Protein AF-A0A820RI85-F1 (afdb_monomer)

Secondary structure (DSSP, 8-state):
-PPP-------TT-SS---HHHHHHHHHHHHHHTT---------GGGGGGTSTT--EEEEEEEEEPPPGGGTTSPEEEEEEEE-SSS---EEEEEEEEPPPGGGTTS---S-TTHHHHHHHHHHHHHHHHSS--SEEEEEEES--GGGHHHHHHHHHHHHHHHHHHH-TT---EEEEEEEE---S-----TT--SPPPTTEEE--TTTS-SSSEEEEEE-S---SS---PEEEEEEEETT---HHHHHHHHHHHHT--TTSSS--SS-HHHHHHHHHHHHHHHHHHTT---S----S----PPP-------S---------

Solvent-accessible surface area (backbone atoms only — not comparable to full-atom values): 18976 Å² total; per-residue (Å²): 132,90,84,86,84,80,92,76,91,82,62,94,86,54,86,86,62,84,56,63,70,61,50,50,46,49,49,34,47,50,37,33,55,70,74,44,80,81,76,84,82,88,74,54,79,84,44,33,81,72,49,38,86,84,51,42,63,31,46,29,4,33,27,58,45,68,48,55,90,91,41,70,86,49,51,24,22,37,9,37,24,32,35,68,41,51,69,48,66,48,60,48,76,48,64,46,79,43,76,74,54,85,93,34,82,89,54,84,78,77,49,63,85,60,39,26,62,50,47,38,51,51,45,51,52,38,17,71,74,68,77,47,65,54,55,27,38,41,36,36,38,37,67,66,57,84,94,44,44,69,68,32,49,54,55,40,53,50,27,43,51,51,22,36,36,73,75,33,87,83,50,74,53,36,45,29,39,29,40,40,42,80,81,74,89,68,71,68,59,45,91,98,41,95,51,59,51,58,56,69,44,69,51,60,56,61,92,82,33,55,89,84,55,58,35,36,35,35,25,39,28,76,56,87,70,75,79,44,68,44,21,37,37,37,52,80,42,58,68,70,66,67,50,71,69,37,52,53,50,47,48,49,55,34,11,58,38,34,57,61,53,100,55,47,34,60,53,33,28,42,42,55,50,6,50,54,44,21,55,51,46,50,55,60,54,66,68,70,66,78,70,88,73,94,79,92,82,82,90,77,91,79,84,90,81,81,94,72,89,88,71,100,57,79,67,88,68,92,70,58,110

Organism: NCBI:txid392030

pLDDT: mean 83.68, std 20.61, range [26.59, 98.88]

Foldseek 3Di:
DFDDDDDDDDDPPPPDDDDPQVVVLSVLVVCLQVVHAQDDFDADPLQCLQQPPPAQEKEKAWEWAADDPVCLQFFIKIKMWIAQHSLRQWIDIFIATHGDDPVPSPDDDQADPCLLVRLLVRQVVSCVRSVHGGLEYEYEYEDDDPVCCVVRVVVNVVSNVVSQCVVPVPRDHWYWYKYKAQDDDDFDDPVPDPAEDDAQDKDFDVVPDPPPWGKIWGQNFHDPDDTGRTMIMTGPDGSPPRDPCNVSSVFSSQQCSQSSDNTRDRGGNNNVVRVVVSVVSVVVSVVVPPPDDDDDDDDDDDDDDDDDDDDRGPPDDPPTD

Sequence (321 aa):
MIQHTNAVIGTKQNKNRWDYAKLSNILLKINTKLNGINAALKVHDVIERFFSHGHRVMYVGADLSHAPPSARSQPSVVAVVASADDVPSRYFKEVYQQHRPESARNESREYIVDMKAIMKSLIQQYERHRSYPPSAIVIYRDGISESEFDTVFEKELTAIREACVELSPVYRPYLTYIVVNKRHHTRFFPVNSEKNVQAGTVVDSHDITNATTYDFYLNSHHGTLGTSRPTHYHVLYDDNKLRPDEVQMLTYALCYTYARCTRSVSIPAPVKYADLLALRGTYYIGNTDDSDTESIASEPFVPVGEERDINNTITSQRIVL

Structure (mmCIF, N/CA/C/O backbone):
data_AF-A0A820RI85-F1
#
_entry.id   AF-A0A820RI85-F1
#
loop_
_atom_site.group_PDB
_atom_site.id
_atom_site.type_symbol
_atom_site.label_atom_id
_atom_site.label_alt_id
_atom_site.label_comp_id
_atom_site.label_asym_id
_atom_site.label_entity_id
_atom_site.label_seq_id
_atom_site.pdbx_PDB_ins_code
_atom_site.Cartn_x
_atom_site.Cartn_y
_atom_site.Cartn_z
_atom_site.occupancy
_atom_site.B_iso_or_equiv
_atom_site.auth_seq_id
_atom_site.auth_comp_id
_atom_site.auth_asym_id
_atom_site.auth_atom_id
_atom_site.pdbx_PDB_model_num
ATOM 1 N N . MET A 1 1 ? -14.716 27.439 0.150 1.00 37.22 1 MET A N 1
ATOM 2 C CA . MET A 1 1 ? -14.348 27.069 -1.235 1.00 37.22 1 MET A CA 1
ATOM 3 C C . MET A 1 1 ? -12.954 26.455 -1.177 1.00 37.22 1 MET A C 1
ATOM 5 O O . MET A 1 1 ? -12.063 27.118 -0.669 1.00 37.22 1 MET A O 1
ATOM 9 N N . ILE A 1 2 ? -12.765 25.187 -1.563 1.00 47.38 2 ILE A N 1
ATOM 10 C CA . ILE A 1 2 ? -11.428 24.562 -1.559 1.00 47.38 2 ILE A CA 1
ATOM 11 C C . ILE A 1 2 ? -10.678 25.084 -2.788 1.00 47.38 2 ILE A C 1
ATOM 13 O O . ILE A 1 2 ? -11.148 24.904 -3.909 1.00 47.38 2 ILE A O 1
ATOM 17 N N . GLN A 1 3 ? -9.546 25.759 -2.590 1.00 50.84 3 GLN A N 1
ATOM 18 C CA . GLN A 1 3 ? -8.693 26.194 -3.696 1.00 50.84 3 GLN A CA 1
ATOM 19 C C . GLN A 1 3 ? -7.781 25.039 -4.134 1.00 50.84 3 GLN A C 1
ATOM 21 O O . GLN A 1 3 ? -7.034 24.481 -3.331 1.00 50.84 3 GLN A O 1
ATOM 26 N N . HIS A 1 4 ? -7.824 24.684 -5.419 1.00 73.00 4 HIS A N 1
ATOM 27 C CA . HIS A 1 4 ? -6.929 23.689 -6.010 1.00 73.00 4 HIS A CA 1
ATOM 28 C C . HIS A 1 4 ? -5.776 24.389 -6.735 1.00 73.00 4 HIS A C 1
ATOM 30 O O . HIS A 1 4 ? -5.990 25.086 -7.721 1.00 73.00 4 HIS A O 1
ATOM 36 N N . THR A 1 5 ? -4.539 24.172 -6.281 1.00 72.69 5 THR A N 1
ATOM 37 C CA . THR A 1 5 ? -3.335 24.779 -6.874 1.00 72.69 5 THR A CA 1
ATOM 38 C C . THR A 1 5 ? -2.398 23.722 -7.463 1.00 72.69 5 THR A C 1
ATOM 40 O O . THR A 1 5 ? -2.263 22.614 -6.934 1.00 72.69 5 THR A O 1
ATOM 43 N N . ASN A 1 6 ? -1.740 24.037 -8.583 1.00 69.38 6 ASN A N 1
ATOM 44 C CA . ASN A 1 6 ? -0.639 23.261 -9.162 1.00 69.38 6 ASN A CA 1
ATOM 45 C C . ASN A 1 6 ? 0.533 24.206 -9.439 1.00 69.38 6 ASN A C 1
ATOM 47 O O . ASN A 1 6 ? 0.384 25.146 -10.212 1.00 69.38 6 ASN A O 1
ATOM 51 N N . ALA A 1 7 ? 1.693 23.945 -8.836 1.00 76.31 7 ALA A N 1
ATOM 52 C CA . ALA A 1 7 ? 2.906 24.709 -9.105 1.00 76.31 7 ALA A CA 1
ATOM 53 C C . ALA A 1 7 ? 3.621 24.170 -10.356 1.00 76.31 7 ALA A C 1
ATOM 55 O O . ALA A 1 7 ? 3.789 22.955 -10.512 1.00 76.31 7 ALA A O 1
ATOM 56 N N . VAL A 1 8 ? 4.061 25.071 -11.237 1.00 73.94 8 VAL A N 1
ATOM 57 C CA . VAL A 1 8 ? 4.842 24.752 -12.440 1.00 73.94 8 VAL A CA 1
ATOM 58 C C . VAL A 1 8 ? 6.094 25.621 -12.448 1.00 73.94 8 VAL A C 1
ATOM 60 O O . VAL A 1 8 ? 6.000 26.842 -12.477 1.00 73.94 8 VAL A O 1
ATOM 63 N N . ILE A 1 9 ? 7.272 24.994 -12.449 1.00 72.50 9 ILE A N 1
ATOM 64 C CA . ILE A 1 9 ? 8.542 25.723 -12.550 1.00 72.50 9 ILE A CA 1
ATOM 65 C C . ILE A 1 9 ? 8.714 26.216 -13.991 1.00 72.50 9 ILE A C 1
ATOM 67 O O . ILE A 1 9 ? 8.767 25.404 -14.930 1.00 72.50 9 ILE A O 1
ATOM 71 N N . GLY A 1 10 ? 8.802 27.538 -14.148 1.00 61.69 10 GLY A N 1
ATOM 72 C CA . GLY A 1 10 ? 9.180 28.207 -15.390 1.00 61.69 10 GLY A CA 1
ATOM 73 C C . GLY A 1 10 ? 10.699 28.332 -15.503 1.00 61.69 10 GLY A C 1
ATOM 74 O O . GLY A 1 10 ? 11.366 28.713 -14.545 1.00 61.69 10 GLY A O 1
ATOM 75 N N . THR A 1 11 ? 11.263 28.022 -16.669 1.00 59.72 11 THR A N 1
ATOM 76 C CA . THR A 1 11 ? 12.682 28.272 -16.963 1.00 59.72 11 THR A CA 1
ATOM 77 C C . THR A 1 11 ? 12.806 29.433 -17.946 1.00 59.72 11 THR A C 1
ATOM 79 O O . THR A 1 11 ? 12.055 29.519 -18.919 1.00 59.72 11 THR A O 1
ATOM 82 N N . LYS A 1 12 ? 13.780 30.331 -17.724 1.00 56.19 12 LYS A N 1
ATOM 83 C CA . LYS A 1 12 ? 14.017 31.518 -18.576 1.00 56.19 12 LYS A CA 1
ATOM 84 C C . LYS A 1 12 ? 14.297 31.176 -20.055 1.00 56.19 12 LYS A C 1
ATOM 86 O O . LYS A 1 12 ? 14.123 32.041 -20.907 1.00 56.19 12 LYS A O 1
ATOM 91 N N . GLN A 1 13 ? 14.696 29.937 -20.359 1.00 53.72 13 GLN A N 1
ATOM 92 C CA . GLN A 1 13 ? 15.062 29.464 -21.703 1.00 53.72 13 GLN A CA 1
ATOM 93 C C . GLN A 1 13 ? 13.876 29.014 -22.582 1.00 53.72 13 GLN A C 1
ATOM 95 O O . GLN A 1 13 ? 14.046 28.887 -23.789 1.00 53.72 13 GLN A O 1
ATOM 100 N N . ASN A 1 14 ? 12.671 28.819 -22.030 1.00 52.78 14 ASN A N 1
ATOM 101 C CA . ASN A 1 14 ? 11.523 28.250 -22.757 1.00 52.78 14 ASN A CA 1
ATOM 102 C C . ASN A 1 14 ? 10.418 29.275 -23.049 1.00 52.78 14 ASN A C 1
ATOM 104 O O . ASN A 1 14 ? 9.238 29.005 -22.841 1.00 52.78 14 ASN A O 1
ATOM 108 N N . LYS A 1 15 ? 10.772 30.468 -23.539 1.00 55.97 15 LYS A N 1
ATOM 109 C CA . LYS A 1 15 ? 9.763 31.513 -23.789 1.00 55.97 15 LYS A CA 1
ATOM 110 C C . LYS A 1 15 ? 8.742 31.155 -24.885 1.00 55.97 15 LYS A C 1
ATOM 112 O O . LYS A 1 15 ? 7.633 31.660 -24.807 1.00 55.97 15 LYS A O 1
ATOM 117 N N . ASN A 1 16 ? 9.059 30.255 -25.830 1.00 56.25 16 ASN A N 1
ATOM 118 C CA . ASN A 1 16 ? 8.217 30.019 -27.021 1.00 56.25 16 ASN A CA 1
ATOM 119 C C . ASN A 1 16 ? 7.928 28.543 -27.384 1.00 56.25 16 ASN A C 1
ATOM 121 O O . ASN A 1 16 ? 7.374 28.286 -28.451 1.00 56.25 16 ASN A O 1
ATOM 125 N N . ARG A 1 17 ? 8.286 27.552 -26.554 1.00 64.19 17 ARG A N 1
ATOM 126 C CA . ARG A 1 17 ? 7.986 26.134 -26.843 1.00 64.19 17 ARG A CA 1
ATOM 127 C C . ARG A 1 17 ? 7.382 25.445 -25.628 1.00 64.19 17 ARG A C 1
ATOM 129 O O . ARG A 1 17 ? 8.066 25.172 -24.645 1.00 64.19 17 ARG A O 1
ATOM 136 N N . TRP A 1 18 ? 6.087 25.167 -25.715 1.00 70.62 18 TRP A N 1
ATOM 137 C CA . TRP A 1 18 ? 5.392 24.334 -24.747 1.00 70.62 18 TRP A CA 1
ATOM 138 C C . TRP A 1 18 ? 5.790 22.873 -24.957 1.00 70.62 18 TRP A C 1
ATOM 140 O O . TRP A 1 18 ? 5.622 22.325 -26.044 1.00 70.62 18 TRP A O 1
ATOM 150 N N . ASP A 1 19 ? 6.317 22.238 -23.915 1.00 81.62 19 ASP A N 1
ATOM 151 C CA . ASP A 1 19 ? 6.527 20.793 -23.907 1.00 81.62 19 ASP A CA 1
ATOM 152 C C . ASP A 1 19 ? 5.178 20.096 -23.663 1.00 81.62 19 ASP A C 1
ATOM 154 O O . ASP A 1 19 ? 4.655 20.091 -22.543 1.00 81.62 19 ASP A O 1
ATOM 158 N N . TYR A 1 20 ? 4.607 19.518 -24.724 1.00 84.38 20 TYR A N 1
ATOM 159 C CA . TYR A 1 20 ? 3.332 18.802 -24.674 1.00 84.38 20 TYR A CA 1
ATOM 160 C C . TYR A 1 20 ? 3.336 17.638 -23.675 1.00 84.38 20 TYR A C 1
ATOM 162 O O . TYR A 1 20 ? 2.314 17.394 -23.032 1.00 84.38 20 TYR A O 1
ATOM 170 N N . ALA A 1 21 ? 4.466 16.948 -23.484 1.00 83.94 21 ALA A N 1
ATOM 171 C CA . ALA A 1 21 ? 4.557 15.861 -22.511 1.00 83.94 21 ALA A CA 1
ATOM 172 C C . ALA A 1 21 ? 4.474 16.405 -21.077 1.00 83.94 21 ALA A C 1
ATOM 174 O O . ALA A 1 21 ? 3.769 15.848 -20.229 1.00 83.94 21 ALA A O 1
ATOM 175 N N . LYS A 1 22 ? 5.132 17.540 -20.806 1.00 83.44 22 LYS A N 1
ATOM 176 C CA . LYS A 1 22 ? 5.030 18.235 -19.513 1.00 83.44 22 LYS A CA 1
ATOM 177 C C . LYS A 1 22 ? 3.608 18.740 -19.257 1.00 83.44 22 LYS A C 1
ATOM 179 O O . LYS A 1 22 ? 3.099 18.547 -18.154 1.00 83.44 22 LYS A O 1
ATOM 184 N N . LEU A 1 23 ? 2.957 19.338 -20.259 1.00 86.88 23 LEU A N 1
ATOM 185 C CA . LEU A 1 23 ? 1.567 19.798 -20.154 1.00 86.88 23 LEU A CA 1
ATOM 186 C C . LEU A 1 23 ? 0.593 18.643 -19.905 1.00 86.88 23 LEU A C 1
ATOM 188 O O . LEU A 1 23 ? -0.228 18.738 -18.998 1.00 86.88 23 LEU A O 1
ATOM 192 N N . SER A 1 24 ? 0.726 17.534 -20.635 1.00 89.12 24 SER A N 1
ATOM 193 C CA . SER A 1 24 ? -0.100 16.338 -20.435 1.00 89.12 24 SER A CA 1
ATOM 194 C C . SER A 1 24 ? 0.005 15.817 -18.996 1.00 89.12 24 SER A C 1
ATOM 196 O O . SER A 1 24 ? -1.004 15.659 -18.313 1.00 89.12 24 SER A O 1
ATOM 198 N N . ASN A 1 25 ? 1.224 15.698 -18.455 1.00 87.75 25 ASN A N 1
ATOM 199 C CA . ASN A 1 25 ? 1.434 15.290 -17.060 1.00 87.75 25 ASN A CA 1
ATOM 200 C C . ASN A 1 25 ? 0.855 16.278 -16.028 1.00 87.75 25 ASN A C 1
ATOM 202 O O . ASN A 1 25 ? 0.489 15.876 -14.922 1.00 87.75 25 ASN A O 1
ATOM 206 N N . ILE A 1 26 ? 0.791 17.573 -16.351 1.00 89.19 26 ILE A N 1
ATOM 207 C CA . ILE A 1 26 ? 0.128 18.576 -15.506 1.00 89.19 26 ILE A CA 1
ATOM 208 C C . ILE A 1 26 ? -1.391 18.384 -15.559 1.00 89.19 26 ILE A C 1
ATOM 210 O O . ILE A 1 26 ? -2.031 18.377 -14.507 1.00 89.19 26 ILE A O 1
ATOM 214 N N . LEU A 1 27 ? -1.958 18.176 -16.750 1.00 91.38 27 LEU A N 1
ATOM 215 C CA . LEU A 1 27 ? -3.389 17.933 -16.932 1.00 91.38 27 LEU A CA 1
ATOM 216 C C . LEU A 1 27 ? -3.854 16.674 -16.201 1.00 91.38 27 LEU A C 1
ATOM 218 O O . LEU A 1 27 ? -4.904 16.722 -15.570 1.00 91.38 27 LEU A O 1
ATOM 222 N N . LEU A 1 28 ? -3.046 15.607 -16.170 1.00 91.38 28 LEU A N 1
ATOM 223 C CA . LEU A 1 28 ? -3.342 14.417 -15.363 1.00 91.38 28 LEU A CA 1
ATOM 224 C C . LEU A 1 28 ? -3.582 14.776 -13.886 1.00 91.38 28 LEU A C 1
ATOM 226 O O . LEU A 1 28 ? -4.562 14.329 -13.297 1.00 91.38 28 LEU A O 1
ATOM 230 N N . LYS A 1 29 ? -2.729 15.626 -13.295 1.00 89.88 29 LYS A N 1
ATOM 231 C CA . LYS A 1 29 ? -2.859 16.076 -11.893 1.00 89.88 29 LYS A CA 1
ATOM 232 C C . LYS A 1 29 ? -4.022 17.044 -11.681 1.00 89.88 29 LYS A C 1
ATOM 234 O O . LYS A 1 29 ? -4.575 17.112 -10.588 1.00 89.88 29 LYS A O 1
ATOM 239 N N . ILE A 1 30 ? -4.338 17.870 -12.679 1.00 90.31 30 ILE A N 1
ATOM 240 C CA . ILE A 1 30 ? -5.493 18.773 -12.616 1.00 90.31 30 ILE A CA 1
ATOM 241 C C . ILE A 1 30 ? -6.777 17.947 -12.642 1.00 90.31 30 ILE A C 1
ATOM 243 O O . ILE A 1 30 ? -7.634 18.156 -11.791 1.00 90.31 30 ILE A O 1
ATOM 247 N N . ASN A 1 31 ? -6.878 16.983 -13.558 1.00 90.56 31 ASN A N 1
ATOM 248 C CA . ASN A 1 31 ? -8.056 16.138 -13.689 1.00 90.56 31 ASN A CA 1
ATOM 249 C C . ASN A 1 31 ? -8.334 15.373 -12.389 1.00 90.56 31 ASN A C 1
ATOM 251 O O . ASN A 1 31 ? -9.453 15.439 -11.891 1.00 90.56 31 ASN A O 1
ATOM 255 N N . THR A 1 32 ? -7.316 14.762 -11.764 1.00 87.38 32 THR A N 1
ATOM 256 C CA . THR A 1 32 ? -7.503 14.062 -10.477 1.00 87.38 32 THR A CA 1
ATOM 257 C C . THR A 1 32 ? -7.976 15.004 -9.378 1.00 87.38 32 THR A C 1
ATOM 259 O O . THR A 1 32 ? -8.917 14.677 -8.662 1.00 87.38 32 THR A O 1
ATOM 262 N N . LYS A 1 33 ? -7.411 16.216 -9.285 1.00 85.19 33 LYS A N 1
ATOM 263 C CA . LYS A 1 33 ? -7.845 17.238 -8.314 1.00 85.19 33 LYS A CA 1
ATOM 264 C C . LYS A 1 33 ? -9.290 17.687 -8.496 1.00 85.19 33 LYS A C 1
ATOM 266 O O . LYS A 1 33 ? -9.915 18.091 -7.521 1.00 85.19 33 LYS A O 1
ATOM 271 N N . LEU A 1 34 ? -9.802 17.610 -9.721 1.00 87.38 34 LEU A N 1
ATOM 272 C CA . LEU A 1 34 ? -11.190 17.902 -10.073 1.00 87.38 34 LEU A CA 1
ATOM 273 C C . LEU A 1 34 ? -12.085 16.649 -10.031 1.00 87.38 34 LEU A C 1
ATOM 275 O O . LEU A 1 34 ? -13.190 16.672 -10.563 1.00 87.38 34 LEU A O 1
ATOM 279 N N . ASN A 1 35 ? -11.631 15.571 -9.377 1.00 83.38 35 ASN A N 1
ATOM 280 C CA . ASN A 1 35 ? -12.306 14.272 -9.261 1.00 83.38 35 ASN A CA 1
ATOM 281 C C . ASN A 1 35 ? -12.518 13.525 -10.589 1.00 83.38 35 ASN A C 1
ATOM 283 O O . ASN A 1 35 ? -13.358 12.628 -10.657 1.00 83.38 35 ASN A O 1
ATOM 287 N N . GLY A 1 36 ? -11.775 13.879 -11.635 1.00 85.88 36 GLY A N 1
ATOM 288 C CA . GLY A 1 36 ? -11.769 13.160 -12.902 1.00 85.88 36 GLY A CA 1
ATOM 289 C C . GLY A 1 36 ? -10.933 11.880 -12.854 1.00 85.88 36 GLY A C 1
ATOM 290 O O . GLY A 1 36 ? -10.002 11.744 -12.058 1.00 85.88 36 GLY A O 1
ATOM 291 N N . ILE A 1 37 ? -11.258 10.946 -13.748 1.00 87.56 37 ILE A N 1
ATOM 292 C CA . ILE A 1 37 ? -10.583 9.652 -13.903 1.00 87.56 37 ILE A CA 1
ATOM 293 C C . ILE A 1 37 ? -9.724 9.705 -15.171 1.00 87.56 37 ILE A C 1
ATOM 295 O O . ILE A 1 37 ? -10.228 10.021 -16.246 1.00 87.56 37 ILE A O 1
ATOM 299 N N . ASN A 1 38 ? -8.423 9.421 -15.050 1.00 88.62 38 ASN A N 1
ATOM 300 C CA . ASN A 1 38 ? -7.476 9.510 -16.173 1.00 88.62 38 ASN A CA 1
ATOM 301 C C . ASN A 1 38 ? -7.373 8.227 -17.005 1.00 88.62 38 ASN A C 1
ATOM 303 O O . ASN A 1 38 ? -7.061 8.294 -18.191 1.00 88.62 38 ASN A O 1
ATOM 307 N N . ALA A 1 39 ? -7.575 7.065 -16.386 1.00 84.69 39 ALA A N 1
ATOM 308 C CA . ALA A 1 39 ? -7.424 5.772 -17.038 1.00 84.69 39 ALA A CA 1
ATOM 309 C C . ALA A 1 39 ? -8.329 4.729 -16.380 1.00 84.69 39 ALA A C 1
ATOM 311 O O . ALA A 1 39 ? -8.618 4.812 -15.186 1.00 84.69 39 ALA A O 1
ATOM 312 N N . ALA A 1 40 ? -8.738 3.739 -17.170 1.00 82.81 40 ALA A N 1
ATOM 313 C CA . ALA A 1 40 ? -9.393 2.531 -16.693 1.00 82.81 40 ALA A CA 1
ATOM 314 C C . ALA A 1 40 ? -8.396 1.366 -16.707 1.00 82.81 40 ALA A C 1
ATOM 316 O O . ALA A 1 40 ? -7.489 1.323 -17.542 1.00 82.81 40 ALA A O 1
ATOM 317 N N . LEU A 1 41 ? -8.578 0.415 -15.794 1.00 86.56 41 LEU A N 1
ATOM 318 C CA . LEU A 1 41 ? -7.768 -0.792 -15.728 1.00 86.56 41 LEU A CA 1
ATOM 319 C C . LEU A 1 41 ? -8.486 -1.926 -16.462 1.00 86.56 41 LEU A C 1
ATOM 321 O O . LEU A 1 41 ? -9.640 -2.225 -16.162 1.00 86.56 41 LEU A O 1
ATOM 325 N N . LYS A 1 42 ? -7.799 -2.583 -17.400 1.00 86.69 42 LYS A N 1
ATOM 326 C CA . LYS A 1 42 ? -8.253 -3.877 -17.914 1.00 86.69 42 LYS A CA 1
ATOM 327 C C . LYS A 1 42 ? -7.795 -4.952 -16.934 1.00 86.69 42 LYS A C 1
ATOM 329 O O . LYS A 1 42 ? -6.600 -5.210 -16.821 1.00 86.69 42 LYS A O 1
ATOM 334 N N . VAL A 1 43 ? -8.746 -5.524 -16.208 1.00 86.56 43 VAL A N 1
ATOM 335 C CA . VAL A 1 43 ? -8.486 -6.466 -15.117 1.00 86.56 43 VAL A CA 1
ATOM 336 C C . VAL A 1 43 ? -8.294 -7.873 -15.685 1.00 86.56 43 VAL A C 1
ATOM 338 O O . VAL A 1 43 ? -8.958 -8.248 -16.647 1.00 86.56 43 VAL A O 1
ATOM 341 N N . HIS A 1 44 ? -7.356 -8.625 -15.113 1.00 91.75 44 HIS A N 1
ATOM 342 C CA . HIS A 1 44 ? -7.132 -10.034 -15.436 1.00 91.75 44 HIS A CA 1
ATOM 343 C C . HIS A 1 44 ? -8.069 -10.923 -14.607 1.00 91.75 44 HIS A C 1
ATOM 345 O O . HIS A 1 44 ? -8.249 -10.656 -13.420 1.00 91.75 44 HIS A O 1
ATOM 351 N N . ASP A 1 45 ? -8.588 -12.010 -15.179 1.00 92.94 45 ASP A N 1
ATOM 352 C CA . ASP A 1 45 ? -9.607 -12.879 -14.559 1.00 92.94 45 ASP A CA 1
ATOM 353 C C . ASP A 1 45 ? -9.218 -13.365 -13.149 1.00 92.94 45 ASP A C 1
ATOM 355 O O . ASP A 1 45 ? -10.033 -13.377 -12.230 1.00 92.94 45 ASP A O 1
ATOM 359 N N . VAL A 1 46 ? -7.930 -13.669 -12.940 1.00 93.75 46 VAL A N 1
ATOM 360 C CA . VAL A 1 46 ? -7.354 -14.078 -11.637 1.00 93.75 46 VAL A CA 1
ATOM 361 C C . VAL A 1 46 ? -7.683 -13.100 -10.499 1.00 93.75 46 VAL A C 1
ATOM 363 O O . VAL A 1 46 ? -7.821 -13.521 -9.353 1.00 93.75 46 VAL A O 1
ATOM 366 N N . ILE A 1 47 ? -7.818 -11.807 -10.801 1.00 95.31 47 ILE A N 1
ATOM 367 C CA . ILE A 1 47 ? -8.076 -10.742 -9.824 1.00 95.31 47 ILE A CA 1
ATOM 368 C C . ILE A 1 47 ? -9.390 -10.000 -10.086 1.00 95.31 47 ILE A C 1
ATOM 370 O O . ILE A 1 47 ? -9.623 -8.956 -9.484 1.00 95.31 47 ILE A O 1
ATOM 374 N N . GLU A 1 48 ? -10.271 -10.517 -10.944 1.00 93.38 48 GLU A N 1
ATOM 375 C CA . GLU A 1 48 ? -11.515 -9.832 -11.317 1.00 93.38 48 GLU A CA 1
ATOM 376 C C . GLU A 1 48 ? -12.361 -9.458 -10.092 1.00 93.38 48 GLU A C 1
ATOM 378 O O . GLU A 1 48 ? -12.806 -8.317 -9.974 1.00 93.38 48 GLU A O 1
ATOM 383 N N . ARG A 1 49 ? -12.475 -10.363 -9.108 1.00 93.00 49 ARG A N 1
ATOM 384 C CA . ARG A 1 49 ? -13.236 -10.139 -7.860 1.00 93.00 49 ARG A CA 1
ATOM 385 C C . ARG A 1 49 ? -12.779 -8.926 -7.040 1.00 93.00 49 ARG A C 1
ATOM 387 O O . ARG A 1 49 ? -13.502 -8.463 -6.163 1.00 93.00 49 ARG A O 1
ATOM 394 N N . PHE A 1 50 ? -11.560 -8.452 -7.284 1.00 94.44 50 PHE A N 1
ATOM 395 C CA . PHE A 1 50 ? -10.952 -7.326 -6.586 1.00 94.44 50 PHE A CA 1
ATOM 396 C C . PHE A 1 50 ? -11.225 -5.982 -7.261 1.00 94.44 50 PHE A C 1
ATOM 398 O O . PHE A 1 50 ? -10.991 -4.958 -6.643 1.00 94.44 50 PHE A O 1
ATOM 405 N N . PHE A 1 51 ? -11.731 -5.973 -8.493 1.00 93.88 51 PHE A N 1
ATOM 406 C CA . PHE A 1 51 ? -11.990 -4.747 -9.257 1.00 93.88 51 PHE A CA 1
ATOM 407 C C . PHE A 1 51 ? -13.370 -4.750 -9.936 1.00 93.88 51 PHE A C 1
ATOM 409 O O . PHE A 1 51 ? -13.728 -3.795 -10.627 1.00 93.88 51 PHE A O 1
ATOM 416 N N . SER A 1 52 ? -14.149 -5.824 -9.771 1.00 92.06 52 SER A N 1
ATOM 417 C CA . SER A 1 52 ? -15.508 -5.955 -10.292 1.00 92.06 52 SER A CA 1
ATOM 418 C C . SER A 1 52 ? -16.422 -4.903 -9.678 1.00 92.06 52 SER A C 1
ATOM 420 O O . SER A 1 52 ? -16.369 -4.673 -8.471 1.00 92.06 52 SER A O 1
ATOM 422 N N . HIS A 1 53 ? -17.310 -4.316 -10.476 1.00 91.06 53 HIS A N 1
ATOM 423 C CA . HIS A 1 53 ? -18.213 -3.273 -9.999 1.00 91.06 53 HIS A CA 1
ATOM 424 C C . HIS A 1 53 ? -18.974 -3.675 -8.723 1.00 91.06 53 HIS A C 1
ATOM 426 O O . HIS A 1 53 ? -19.547 -4.762 -8.645 1.00 91.06 53 HIS A O 1
ATOM 432 N N . GLY A 1 54 ? -18.986 -2.787 -7.726 1.00 91.00 54 GLY A N 1
ATOM 433 C CA . GLY A 1 54 ? -19.698 -3.008 -6.465 1.00 91.00 54 GLY A CA 1
ATOM 434 C C . GLY A 1 54 ? -18.980 -3.925 -5.470 1.00 91.00 54 GLY A C 1
ATOM 435 O O . GLY A 1 54 ? -19.537 -4.213 -4.407 1.00 91.00 54 GLY A O 1
ATOM 436 N N . HIS A 1 55 ? -17.750 -4.364 -5.761 1.00 94.25 55 HIS A N 1
ATOM 437 C CA . HIS A 1 55 ? -16.938 -5.037 -4.752 1.00 94.25 55 HIS A CA 1
ATOM 438 C C . HIS A 1 55 ? -16.705 -4.117 -3.538 1.00 94.25 55 HIS A C 1
ATOM 440 O O . HIS A 1 55 ? -16.808 -2.888 -3.597 1.00 94.25 55 HIS A O 1
ATOM 446 N N . ARG A 1 56 ? -16.420 -4.736 -2.391 1.00 96.25 56 ARG A N 1
ATOM 447 C CA . ARG A 1 56 ? -16.295 -4.047 -1.098 1.00 96.25 56 ARG A CA 1
ATOM 448 C C . ARG A 1 56 ? -14.883 -4.176 -0.536 1.00 96.25 56 ARG A C 1
ATOM 450 O O . ARG A 1 56 ? -14.708 -4.422 0.654 1.00 96.25 56 ARG A O 1
ATOM 457 N N . VAL A 1 57 ? -13.882 -4.081 -1.409 1.00 97.81 57 VAL A N 1
ATOM 458 C CA . VAL A 1 57 ? -12.468 -4.130 -1.017 1.00 97.81 57 VAL A CA 1
ATOM 459 C C . VAL A 1 57 ? -11.950 -2.703 -0.898 1.00 97.81 57 VAL A C 1
ATOM 461 O O . VAL A 1 57 ? -12.162 -1.888 -1.794 1.00 97.81 57 VAL A O 1
ATOM 464 N N . MET A 1 58 ? -11.277 -2.398 0.207 1.00 98.44 58 MET A N 1
ATOM 465 C CA . MET A 1 58 ? -10.607 -1.120 0.427 1.00 98.44 58 MET A CA 1
ATOM 466 C C . MET A 1 58 ? -9.090 -1.325 0.422 1.00 98.44 58 MET A C 1
ATOM 468 O O . MET A 1 58 ? -8.559 -2.086 1.229 1.00 98.44 58 MET A O 1
ATOM 472 N N . TYR A 1 59 ? -8.389 -0.632 -0.473 1.00 98.69 59 TYR A N 1
ATOM 473 C CA . TYR A 1 59 ? -6.930 -0.644 -0.558 1.00 98.69 59 TYR A CA 1
ATOM 474 C C . TYR A 1 59 ? -6.347 0.497 0.247 1.00 98.69 59 TYR A C 1
ATOM 476 O O . TYR A 1 59 ? -6.646 1.662 -0.022 1.00 98.69 59 TYR A O 1
ATOM 484 N N . VAL A 1 60 ? -5.484 0.163 1.196 1.00 98.88 60 VAL A N 1
ATOM 485 C CA . VAL A 1 60 ? -4.871 1.117 2.110 1.00 98.88 60 VAL A CA 1
ATOM 486 C C . VAL A 1 60 ? -3.375 1.189 1.848 1.00 98.88 60 VAL A C 1
ATOM 488 O O . VAL A 1 60 ? -2.724 0.165 1.672 1.00 98.88 60 VAL A O 1
ATOM 491 N N . GLY A 1 61 ? -2.834 2.401 1.798 1.00 98.69 61 GLY A N 1
ATOM 492 C CA . GLY A 1 61 ? -1.394 2.654 1.786 1.00 98.69 61 GLY A CA 1
ATOM 493 C C . GLY A 1 61 ? -1.012 3.403 3.048 1.00 98.69 61 GLY A C 1
ATOM 494 O O . GLY A 1 61 ? -1.672 4.390 3.363 1.00 98.69 61 GLY A O 1
ATOM 495 N N . ALA A 1 62 ? 0.019 2.951 3.754 1.00 98.38 62 ALA A N 1
ATOM 496 C CA . ALA A 1 62 ? 0.473 3.560 4.999 1.00 98.38 62 ALA A CA 1
ATOM 497 C C . ALA A 1 62 ? 1.994 3.756 4.995 1.00 98.38 62 ALA A C 1
ATOM 499 O O . ALA A 1 62 ? 2.741 2.800 4.781 1.00 98.38 62 ALA A O 1
ATOM 500 N N . ASP A 1 63 ? 2.431 4.982 5.269 1.00 96.00 63 ASP A N 1
ATOM 501 C CA . ASP A 1 63 ? 3.838 5.370 5.388 1.00 96.00 63 ASP A CA 1
ATOM 502 C C . ASP A 1 63 ? 4.062 6.131 6.702 1.00 96.00 63 ASP A C 1
ATOM 504 O O . ASP A 1 63 ? 3.215 6.920 7.142 1.00 96.00 63 ASP A O 1
ATOM 508 N N . LEU A 1 64 ? 5.218 5.887 7.316 1.00 93.50 64 LEU A N 1
ATOM 509 C CA . LEU A 1 64 ? 5.713 6.609 8.479 1.00 93.50 64 LEU A CA 1
ATOM 510 C C . LEU A 1 64 ? 7.063 7.219 8.109 1.00 93.50 64 LEU A C 1
ATOM 512 O O . LEU A 1 64 ? 8.100 6.561 8.114 1.00 93.50 64 LEU A O 1
ATOM 516 N N . SER A 1 65 ? 7.053 8.510 7.794 1.00 90.25 65 SER A N 1
ATOM 517 C CA . SER A 1 65 ? 8.258 9.221 7.390 1.00 90.25 65 SER A CA 1
ATOM 518 C C . SER A 1 65 ? 8.918 9.877 8.595 1.00 90.25 65 SER A C 1
ATOM 520 O O . SER A 1 65 ? 8.409 10.845 9.166 1.00 90.25 65 SER A O 1
ATOM 522 N N . HIS A 1 66 ? 10.100 9.390 8.949 1.00 87.00 66 HIS A N 1
ATOM 523 C CA . HIS A 1 66 ? 10.945 9.995 9.967 1.00 87.00 66 HIS A CA 1
ATOM 524 C C . HIS A 1 66 ? 11.649 11.259 9.468 1.00 87.00 66 HIS A C 1
ATOM 526 O O . HIS A 1 66 ? 12.107 11.332 8.326 1.00 87.00 66 HIS A O 1
ATOM 532 N N . ALA A 1 67 ? 11.786 12.242 10.361 1.00 80.56 67 ALA A N 1
ATOM 533 C CA . ALA A 1 67 ? 12.639 13.396 10.121 1.00 80.56 67 ALA A CA 1
ATOM 534 C C . ALA A 1 67 ? 14.098 12.955 9.886 1.00 80.56 67 ALA A C 1
ATOM 536 O O . ALA A 1 67 ? 14.546 11.968 10.493 1.00 80.56 67 ALA A O 1
ATOM 537 N N . PRO A 1 68 ? 14.852 13.672 9.032 1.00 76.25 68 PRO A N 1
ATOM 538 C CA . PRO A 1 68 ? 16.234 13.329 8.732 1.00 76.25 68 PRO A CA 1
ATOM 539 C C . PRO A 1 68 ? 17.110 13.364 9.996 1.00 76.25 68 PRO A C 1
ATOM 541 O O . PRO A 1 68 ? 16.783 14.056 10.964 1.00 76.25 68 PRO A O 1
ATOM 544 N N . PRO A 1 69 ? 18.271 12.682 9.996 1.00 71.50 69 PRO A N 1
ATOM 545 C CA . PRO A 1 69 ? 19.170 12.652 11.152 1.00 71.50 69 PRO A CA 1
ATOM 546 C C . PRO A 1 69 ? 19.640 14.031 11.638 1.00 71.50 69 PRO A C 1
ATOM 548 O O . PRO A 1 69 ? 20.035 14.153 12.793 1.00 71.50 69 PRO A O 1
ATOM 551 N N . SER A 1 70 ? 19.601 15.051 10.777 1.00 74.06 70 SER A N 1
ATOM 552 C CA . SER A 1 70 ? 19.927 16.444 11.104 1.00 74.06 70 SER A CA 1
ATOM 553 C C . SER A 1 70 ? 18.818 17.181 11.864 1.00 74.06 70 SER A C 1
ATOM 555 O O . SER A 1 70 ? 19.101 18.185 12.503 1.00 74.06 70 SER A O 1
ATOM 557 N N . ALA A 1 71 ? 17.578 16.688 11.822 1.00 73.50 71 ALA A N 1
ATOM 558 C CA . ALA A 1 71 ? 16.399 17.310 12.425 1.00 73.50 71 ALA A CA 1
ATOM 559 C C . ALA A 1 71 ? 15.694 16.332 13.382 1.00 73.50 71 ALA A C 1
ATOM 561 O O . ALA A 1 71 ? 14.482 16.144 13.335 1.00 73.50 71 ALA A O 1
ATOM 562 N N . ARG A 1 72 ? 16.461 15.653 14.250 1.00 67.06 72 ARG A N 1
ATOM 563 C CA . ARG A 1 72 ? 15.947 14.580 15.129 1.00 67.06 72 ARG A CA 1
ATOM 564 C C . ARG A 1 72 ? 14.839 15.011 16.094 1.00 67.06 72 ARG A C 1
ATOM 566 O O . ARG A 1 72 ? 14.101 14.137 16.550 1.00 67.06 72 ARG A O 1
ATOM 573 N N . SER A 1 73 ? 14.746 16.304 16.402 1.00 73.94 73 SER A N 1
ATOM 574 C CA . SER A 1 73 ? 13.694 16.896 17.233 1.00 73.94 73 SER A CA 1
ATOM 575 C C . SER A 1 73 ? 12.342 16.977 16.527 1.00 73.94 73 SER A C 1
ATOM 577 O O . SER A 1 73 ? 11.321 17.024 17.209 1.00 73.94 73 SER A O 1
ATOM 579 N N . GLN A 1 74 ? 12.317 16.969 15.191 1.00 80.00 74 GLN A N 1
ATOM 580 C CA . GLN A 1 74 ? 11.067 17.044 14.448 1.00 80.00 74 GLN A CA 1
ATOM 581 C C . GLN A 1 74 ? 10.268 15.741 14.589 1.00 80.00 74 GLN A C 1
ATOM 583 O O . GLN A 1 74 ? 10.847 14.642 14.593 1.00 80.00 74 GLN A O 1
ATOM 588 N N . PRO A 1 75 ? 8.932 15.843 14.702 1.00 86.12 75 PRO A N 1
ATOM 589 C CA . PRO A 1 75 ? 8.069 14.677 14.748 1.00 86.12 75 PRO A CA 1
ATOM 590 C C . PRO A 1 75 ? 8.132 13.901 13.431 1.00 86.12 75 PRO A C 1
ATOM 592 O O . PRO A 1 75 ? 8.505 14.411 12.374 1.00 86.12 75 PRO A O 1
ATOM 595 N N . SER A 1 76 ? 7.745 12.634 13.502 1.00 89.44 76 SER A N 1
ATOM 596 C CA . SER A 1 76 ? 7.554 11.813 12.306 1.00 89.44 76 SER A CA 1
ATOM 597 C C . SER A 1 76 ? 6.190 12.116 11.694 1.00 89.44 76 SER A C 1
ATOM 599 O O . SER A 1 76 ? 5.267 12.516 12.405 1.00 89.44 76 SER A O 1
ATOM 601 N N . VAL A 1 77 ? 6.048 11.918 10.388 1.00 92.12 77 VAL A N 1
ATOM 602 C CA . VAL A 1 77 ? 4.778 12.111 9.684 1.00 92.12 77 VAL A CA 1
ATOM 603 C C . VAL A 1 77 ? 4.171 10.764 9.364 1.00 92.12 77 VAL A C 1
ATOM 605 O O . VAL A 1 77 ? 4.760 9.974 8.632 1.00 92.12 77 VAL A O 1
ATOM 608 N N . VAL A 1 78 ? 2.972 10.534 9.883 1.00 94.94 78 VAL A N 1
ATOM 609 C CA . VAL A 1 78 ? 2.126 9.404 9.513 1.00 94.94 78 VAL A CA 1
ATOM 610 C C . VAL A 1 78 ? 1.246 9.841 8.353 1.00 94.94 78 VAL A C 1
ATOM 612 O O . VAL A 1 78 ? 0.557 10.858 8.446 1.00 94.94 78 VAL A O 1
ATOM 615 N N . ALA A 1 79 ? 1.230 9.058 7.282 1.00 96.94 79 ALA A N 1
ATOM 616 C CA . ALA A 1 79 ? 0.334 9.261 6.157 1.00 96.94 79 ALA A CA 1
ATOM 617 C C . ALA A 1 79 ? -0.353 7.949 5.797 1.00 96.94 79 ALA A C 1
ATOM 619 O O . ALA A 1 79 ? 0.302 6.972 5.439 1.00 96.94 79 ALA A O 1
ATOM 620 N N . VAL A 1 80 ? -1.684 7.944 5.852 1.00 98.44 80 VAL A N 1
ATOM 621 C CA . VAL A 1 80 ? -2.487 6.780 5.474 1.00 98.44 80 VAL A CA 1
ATOM 622 C C . VAL A 1 80 ? -3.536 7.200 4.461 1.00 98.44 80 VAL A C 1
ATOM 624 O O . VAL A 1 80 ? -4.221 8.209 4.631 1.00 98.44 80 VAL A O 1
ATOM 627 N N . VAL A 1 81 ? -3.658 6.434 3.386 1.00 98.31 81 VAL A N 1
ATOM 628 C CA . VAL A 1 81 ? -4.639 6.654 2.323 1.00 98.31 81 VAL A CA 1
ATOM 629 C C . VAL A 1 81 ? -5.496 5.416 2.127 1.00 98.31 81 VAL A C 1
ATOM 631 O O . VAL A 1 81 ? -5.004 4.308 2.307 1.00 98.31 81 VAL A O 1
ATOM 634 N N . ALA A 1 82 ? -6.752 5.586 1.719 1.00 98.31 82 ALA A N 1
ATOM 635 C CA . ALA A 1 82 ? -7.666 4.477 1.443 1.00 98.31 82 ALA A CA 1
ATOM 636 C C . ALA A 1 82 ? -8.437 4.701 0.140 1.00 98.31 82 ALA A C 1
ATOM 638 O O . ALA A 1 82 ? -8.947 5.795 -0.088 1.00 98.31 82 ALA A O 1
ATOM 639 N N . SER A 1 83 ? -8.527 3.686 -0.719 1.00 97.06 83 SER A N 1
ATOM 640 C CA . SER A 1 83 ? -9.239 3.777 -1.999 1.00 97.06 83 SER A CA 1
ATOM 641 C C . SER A 1 83 ? -10.727 4.077 -1.807 1.00 97.06 83 SER A C 1
ATOM 643 O O . SER A 1 83 ? -11.371 3.487 -0.943 1.00 97.06 83 SER A O 1
ATOM 645 N N . ALA A 1 84 ? -11.286 4.941 -2.654 1.00 92.94 84 ALA A N 1
ATOM 646 C CA . ALA A 1 84 ? -12.712 5.279 -2.638 1.00 92.94 84 ALA A CA 1
ATOM 647 C C . ALA A 1 84 ? -13.540 4.516 -3.690 1.00 92.94 84 ALA A C 1
ATOM 649 O O . ALA A 1 84 ? -14.748 4.360 -3.525 1.00 92.94 84 ALA A O 1
ATOM 650 N N . ASP A 1 85 ? -12.894 4.050 -4.759 1.00 88.69 85 ASP A N 1
ATOM 651 C CA . ASP A 1 85 ? -13.541 3.547 -5.976 1.00 88.69 85 ASP A CA 1
ATOM 652 C C . ASP A 1 85 ? -13.275 2.058 -6.204 1.00 88.69 85 ASP A C 1
ATOM 654 O O . ASP A 1 85 ? -12.313 1.522 -5.655 1.00 88.69 85 ASP A O 1
ATOM 658 N N . ASP A 1 86 ? -14.075 1.436 -7.082 1.00 89.19 86 ASP A N 1
ATOM 659 C CA . ASP A 1 86 ? -13.892 0.033 -7.484 1.00 89.19 86 ASP A CA 1
ATOM 660 C C . ASP A 1 86 ? -12.527 -0.192 -8.161 1.00 89.19 86 ASP A C 1
ATOM 662 O O . ASP A 1 86 ? -11.722 -1.044 -7.798 1.00 89.19 86 ASP A O 1
ATOM 666 N N . VAL A 1 87 ? -12.235 0.649 -9.154 1.00 88.69 87 VAL A N 1
ATOM 667 C CA . VAL A 1 87 ? -10.896 0.771 -9.727 1.00 88.69 87 VAL A CA 1
ATOM 668 C C . VAL A 1 87 ? -10.258 1.991 -9.070 1.00 88.69 87 VAL A C 1
ATOM 670 O O . VAL A 1 87 ? -10.684 3.109 -9.373 1.00 88.69 87 VAL A O 1
ATOM 673 N N . PRO A 1 88 ? -9.281 1.820 -8.159 1.00 85.06 88 PRO A N 1
ATOM 674 C CA . PRO A 1 88 ? -8.831 2.901 -7.289 1.00 85.06 88 PRO A CA 1
ATOM 675 C C . PRO A 1 88 ? -8.237 4.074 -8.069 1.00 85.06 88 PRO A C 1
ATOM 677 O O . PRO A 1 88 ? -7.086 4.033 -8.493 1.00 85.06 88 PRO A O 1
ATOM 680 N N . SER A 1 89 ? -9.020 5.136 -8.240 1.00 86.06 89 SER A N 1
ATOM 681 C CA . SER A 1 89 ? -8.582 6.380 -8.882 1.00 86.06 89 SER A CA 1
ATOM 682 C C . SER A 1 89 ? -8.537 7.544 -7.893 1.00 86.06 89 SER A C 1
ATOM 684 O O . SER A 1 89 ? -7.708 8.446 -8.018 1.00 86.06 89 SER A O 1
ATOM 686 N N . ARG A 1 90 ? -9.395 7.488 -6.869 1.00 90.75 90 ARG A N 1
ATOM 687 C CA . ARG A 1 90 ? -9.483 8.446 -5.770 1.00 90.75 90 ARG A CA 1
ATOM 688 C C . ARG A 1 90 ? -9.175 7.766 -4.444 1.00 90.75 90 ARG A C 1
ATOM 690 O O . ARG A 1 90 ? -9.487 6.591 -4.239 1.00 90.75 90 ARG A O 1
ATOM 697 N N . TYR A 1 91 ? -8.604 8.547 -3.533 1.00 94.62 91 TYR A N 1
ATOM 698 C CA . TYR A 1 91 ? -8.209 8.092 -2.208 1.00 94.62 91 TYR A CA 1
ATOM 699 C C . TYR A 1 91 ? -8.669 9.078 -1.129 1.00 94.62 91 TYR A C 1
ATOM 701 O O . TYR A 1 91 ? -8.463 10.289 -1.248 1.00 94.62 91 TYR A O 1
ATOM 709 N N . PHE A 1 92 ? -9.265 8.550 -0.062 1.00 95.75 92 PHE A N 1
ATOM 710 C CA . PHE A 1 92 ? -9.336 9.220 1.233 1.00 95.75 92 PHE A CA 1
ATOM 711 C C . PHE A 1 92 ? -7.951 9.256 1.858 1.00 95.75 92 PHE A C 1
ATOM 713 O O . PHE A 1 92 ? -7.069 8.483 1.478 1.00 95.75 92 PHE A O 1
ATOM 720 N N . LYS A 1 93 ? -7.749 10.163 2.807 1.00 94.81 93 LYS A N 1
ATOM 721 C CA . LYS A 1 93 ? -6.437 10.378 3.399 1.00 94.81 93 LYS A CA 1
ATOM 722 C C . LYS A 1 93 ? -6.531 10.886 4.824 1.00 94.81 93 LYS A C 1
ATOM 724 O O . LYS A 1 93 ? -7.431 11.653 5.151 1.00 94.81 93 LYS A O 1
ATOM 729 N N . GLU A 1 94 ? -5.529 10.524 5.598 1.00 95.81 94 GLU A N 1
ATOM 730 C CA . GLU A 1 94 ? -5.331 10.890 6.989 1.00 95.81 94 GLU A CA 1
ATOM 731 C C . GLU A 1 94 ? -3.840 11.189 7.195 1.00 95.81 94 GLU A C 1
ATOM 733 O O . GLU A 1 94 ? -2.984 10.443 6.709 1.00 95.81 94 GLU A O 1
ATOM 738 N N . VAL A 1 95 ? -3.521 12.311 7.851 1.00 93.69 95 VAL A N 1
ATOM 739 C CA . VAL A 1 95 ? -2.136 12.746 8.111 1.00 93.69 95 VAL A CA 1
ATOM 740 C C . VAL A 1 95 ? -2.002 13.193 9.547 1.00 93.69 95 VAL A C 1
ATOM 742 O O . VAL A 1 95 ? -2.744 14.066 9.989 1.00 93.69 95 VAL A O 1
ATOM 745 N N . TYR A 1 96 ? -1.028 12.620 10.242 1.00 91.94 96 TYR A N 1
ATOM 746 C CA . TYR A 1 96 ? -0.811 12.841 11.663 1.00 91.94 96 TYR A CA 1
ATOM 747 C C . TYR A 1 96 ? 0.666 13.103 11.941 1.00 91.94 96 TYR A C 1
ATOM 749 O O . TYR A 1 96 ? 1.552 12.652 11.211 1.00 91.94 96 TYR A O 1
ATOM 757 N N . GLN A 1 97 ? 0.924 13.843 13.014 1.00 91.31 97 GLN A N 1
ATOM 758 C CA . GLN A 1 97 ? 2.258 13.966 13.583 1.00 91.31 97 GLN A CA 1
ATOM 759 C C . GLN A 1 97 ? 2.434 12.889 14.649 1.00 91.31 97 GLN A C 1
ATOM 761 O O . GLN A 1 97 ? 1.569 12.708 15.500 1.00 91.31 97 GLN A O 1
ATOM 766 N N . GLN A 1 98 ? 3.570 12.202 14.625 1.00 89.81 98 GLN A N 1
ATOM 767 C CA . GLN A 1 98 ? 3.947 11.234 15.642 1.00 89.81 98 GLN A CA 1
ATOM 768 C C . GLN A 1 98 ? 5.213 11.713 16.347 1.00 89.81 98 GLN A C 1
ATOM 770 O O . GLN A 1 98 ? 6.319 11.666 15.797 1.00 89.81 98 GLN A O 1
ATOM 775 N N . HIS A 1 99 ? 5.044 12.183 17.582 1.00 83.62 99 HIS A N 1
ATOM 776 C CA . HIS A 1 99 ? 6.158 12.618 18.415 1.00 83.62 99 HIS A CA 1
ATOM 777 C C . HIS A 1 99 ? 6.991 11.427 18.893 1.00 83.62 99 HIS A C 1
ATOM 779 O O . HIS A 1 99 ? 6.476 10.352 19.218 1.00 83.62 99 HIS A O 1
ATOM 785 N N . ARG A 1 100 ? 8.306 11.640 18.954 1.00 72.56 100 ARG A N 1
ATOM 786 C CA . ARG A 1 100 ? 9.246 10.679 19.531 1.00 72.56 100 ARG A CA 1
ATOM 787 C C . ARG A 1 100 ? 9.251 10.822 21.057 1.00 72.56 100 ARG A C 1
ATOM 789 O O . ARG A 1 100 ? 9.254 11.953 21.541 1.00 72.56 100 ARG A O 1
ATOM 796 N N . PRO A 1 101 ? 9.272 9.722 21.827 1.00 65.00 101 PRO A N 1
ATOM 797 C CA . PRO A 1 101 ? 9.389 9.805 23.280 1.00 65.00 101 PRO A CA 1
ATOM 798 C C . PRO A 1 101 ? 10.727 10.428 23.686 1.00 65.00 101 PRO A C 1
ATOM 800 O O . PRO A 1 101 ? 11.766 10.080 23.125 1.00 65.00 101 PRO A O 1
ATOM 803 N N . GLU A 1 102 ? 10.730 11.291 24.703 1.00 60.41 102 GLU A N 1
ATOM 804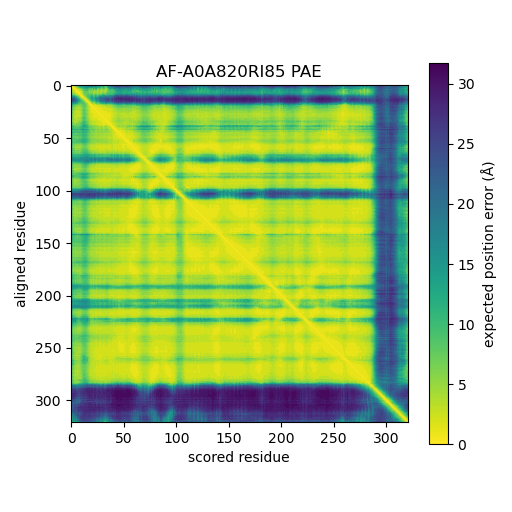 C CA . GLU A 1 102 ? 11.964 11.917 25.203 1.00 60.41 102 GLU A CA 1
ATOM 805 C C . GLU A 1 102 ? 12.988 10.900 25.723 1.00 60.41 102 GLU A C 1
ATOM 807 O O . GLU A 1 102 ? 14.190 11.093 25.543 1.00 60.41 102 GLU A O 1
ATOM 812 N N . SER A 1 103 ? 12.520 9.792 26.302 1.00 57.38 103 SER A N 1
ATOM 813 C CA . SER A 1 103 ? 13.354 8.690 26.799 1.00 57.38 103 SER A CA 1
ATOM 814 C C . SER A 1 103 ? 13.977 7.830 25.694 1.00 57.38 103 SER A C 1
ATOM 816 O O . SER A 1 103 ? 14.885 7.054 25.971 1.00 57.38 103 SER A O 1
ATOM 818 N N . ALA A 1 104 ? 13.516 7.976 24.450 1.00 56.34 104 ALA A N 1
ATOM 819 C CA . ALA A 1 104 ? 13.881 7.142 23.310 1.00 56.34 104 ALA A CA 1
ATOM 820 C C . ALA A 1 104 ? 14.376 7.990 22.127 1.00 56.34 104 ALA A C 1
ATOM 822 O O . ALA A 1 104 ? 14.167 7.637 20.974 1.00 56.34 104 ALA A O 1
ATOM 823 N N . ARG A 1 105 ? 15.062 9.118 22.375 1.00 54.72 105 ARG A N 1
ATOM 824 C CA . ARG A 1 105 ? 15.602 9.986 21.300 1.00 54.72 105 ARG A CA 1
ATOM 825 C C . ARG A 1 105 ? 16.506 9.251 20.290 1.00 54.72 105 ARG A C 1
ATOM 827 O O . ARG A 1 105 ? 16.720 9.774 19.197 1.00 54.72 105 ARG A O 1
ATOM 834 N N . ASN A 1 106 ? 17.011 8.066 20.648 1.00 53.94 106 ASN A N 1
ATOM 835 C CA . ASN A 1 106 ? 17.816 7.197 19.788 1.00 53.94 106 ASN A CA 1
ATOM 836 C C . ASN A 1 106 ? 17.045 6.009 19.171 1.00 53.94 106 ASN A C 1
ATOM 838 O O . ASN A 1 106 ? 17.614 5.336 18.319 1.00 53.94 106 ASN A O 1
ATOM 842 N N . GLU A 1 107 ? 15.783 5.769 19.545 1.00 59.84 107 GLU A N 1
ATOM 843 C CA . GLU A 1 107 ? 14.941 4.685 19.016 1.00 59.84 107 GLU A CA 1
ATOM 844 C C . GLU A 1 107 ? 13.673 5.270 18.376 1.00 59.84 107 GLU A C 1
ATOM 846 O O . GLU A 1 107 ? 12.808 5.853 19.039 1.00 59.84 107 GLU A O 1
ATOM 851 N N . SER A 1 108 ? 13.561 5.140 17.055 1.00 62.00 108 SER A N 1
ATOM 852 C CA . SER A 1 108 ? 12.344 5.516 16.338 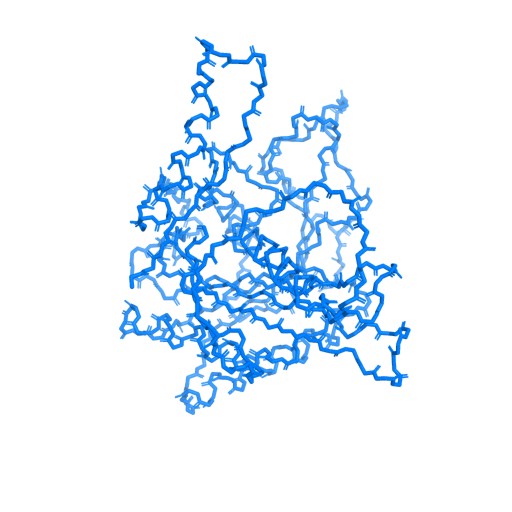1.00 62.00 108 SER A CA 1
ATOM 853 C C . SER A 1 108 ? 11.234 4.508 16.639 1.00 62.00 108 SER A C 1
ATOM 855 O O . SER A 1 108 ? 11.441 3.299 16.613 1.00 62.00 108 SER A O 1
ATOM 857 N N . ARG A 1 109 ? 10.024 4.999 16.938 1.00 79.12 109 ARG A N 1
ATOM 858 C CA . ARG A 1 109 ? 8.829 4.146 16.964 1.00 79.12 109 ARG A CA 1
ATOM 859 C C . ARG A 1 109 ? 8.372 3.925 15.531 1.00 79.12 109 ARG A C 1
ATOM 861 O O . ARG A 1 109 ? 7.819 4.856 14.957 1.00 79.12 109 ARG A O 1
ATOM 868 N N . GLU A 1 110 ? 8.558 2.717 15.014 1.00 89.12 110 GLU A N 1
ATOM 869 C CA . GLU A 1 110 ? 8.222 2.367 13.623 1.00 89.12 110 GLU A CA 1
ATOM 870 C C . GLU A 1 110 ? 6.751 1.965 13.412 1.00 89.12 110 GLU A C 1
ATOM 872 O O . GLU A 1 110 ? 6.274 1.872 12.281 1.00 89.12 110 GLU A O 1
ATOM 877 N N . TYR A 1 111 ? 5.992 1.756 14.493 1.00 92.81 111 TYR A N 1
ATOM 878 C CA . TYR A 1 111 ? 4.547 1.531 14.410 1.00 92.81 111 TYR A CA 1
ATOM 879 C C . TYR A 1 111 ? 3.775 2.850 14.453 1.00 92.81 111 TYR A C 1
ATOM 881 O O . TYR A 1 111 ? 4.163 3.799 15.142 1.00 92.81 111 TYR A O 1
ATOM 889 N N . ILE A 1 112 ? 2.645 2.891 13.752 1.00 95.25 112 ILE A N 1
ATOM 890 C CA . ILE A 1 112 ? 1.735 4.037 13.749 1.00 95.25 112 ILE A CA 1
ATOM 891 C C . ILE A 1 112 ? 0.882 4.025 15.028 1.00 95.25 112 ILE A C 1
ATOM 893 O O . ILE A 1 112 ? 0.042 3.148 15.223 1.00 95.25 112 ILE A O 1
ATOM 897 N N . VAL A 1 113 ? 1.079 5.019 15.899 1.00 93.62 113 VAL A N 1
ATOM 898 C CA . VAL A 1 113 ? 0.410 5.120 17.211 1.00 93.62 113 VAL A CA 1
ATOM 899 C C . VAL A 1 113 ? -1.104 5.292 17.060 1.00 93.62 113 VAL A C 1
ATOM 901 O O . VAL A 1 113 ? -1.870 4.562 17.684 1.00 93.62 113 VAL A O 1
ATOM 904 N N . ASP A 1 114 ? -1.541 6.196 16.183 1.00 95.12 114 ASP A N 1
ATOM 905 C CA . ASP A 1 114 ? -2.961 6.526 15.991 1.00 95.12 114 ASP A CA 1
ATOM 906 C C . ASP A 1 114 ? -3.662 5.647 14.940 1.00 95.12 114 ASP A C 1
ATOM 908 O O . ASP A 1 114 ? -4.721 6.009 14.421 1.00 95.12 114 ASP A O 1
ATOM 912 N N . MET A 1 115 ? -3.106 4.466 14.628 1.00 97.69 115 MET A N 1
ATOM 913 C CA . MET A 1 115 ? -3.619 3.573 13.578 1.00 97.69 115 MET A CA 1
ATOM 914 C C . MET A 1 115 ? -5.114 3.270 13.760 1.00 97.69 115 MET A C 1
ATOM 916 O O . MET A 1 115 ? -5.878 3.289 12.796 1.00 97.69 115 MET A O 1
ATOM 920 N N . LYS A 1 116 ? -5.563 3.069 15.004 1.00 98.31 116 LYS A N 1
ATOM 921 C CA . LYS A 1 116 ? -6.973 2.823 15.328 1.00 98.31 116 LYS A CA 1
ATOM 922 C C . LYS A 1 116 ? -7.878 3.981 14.890 1.00 98.31 116 LYS A C 1
ATOM 924 O O . LYS A 1 116 ? -8.876 3.767 14.200 1.00 98.31 116 LYS A O 1
ATOM 929 N N . ALA A 1 117 ? -7.539 5.209 15.284 1.00 98.00 117 ALA A N 1
ATOM 930 C CA . ALA A 1 117 ? -8.333 6.397 14.974 1.00 98.00 117 ALA A CA 1
ATOM 931 C C . ALA A 1 117 ? -8.340 6.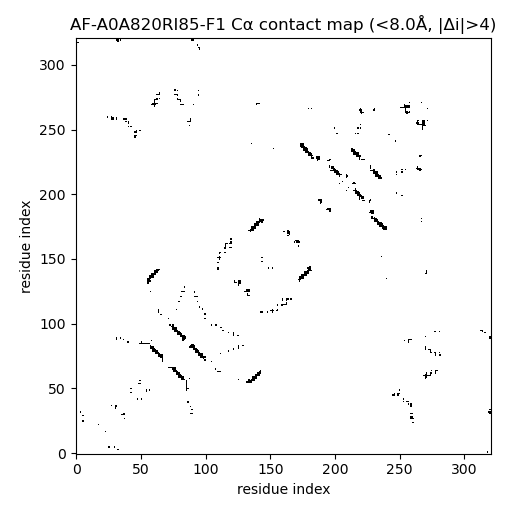687 13.465 1.00 98.00 117 ALA A C 1
ATOM 933 O O . ALA A 1 117 ? -9.401 6.934 12.884 1.00 98.00 117 ALA A O 1
ATOM 934 N N . ILE A 1 118 ? -7.172 6.567 12.829 1.00 98.44 118 ILE A N 1
ATOM 935 C CA . ILE A 1 118 ? -6.988 6.725 11.384 1.00 98.44 118 ILE A CA 1
ATOM 936 C C . ILE A 1 118 ? -7.882 5.749 10.615 1.00 98.44 118 ILE A C 1
ATOM 938 O O . ILE A 1 118 ? -8.674 6.151 9.761 1.00 98.44 118 ILE A O 1
ATOM 942 N N . MET A 1 119 ? -7.805 4.461 10.947 1.00 98.69 119 MET A N 1
ATOM 943 C CA . MET A 1 119 ? -8.549 3.422 10.240 1.00 98.69 119 MET A CA 1
ATOM 944 C C . MET A 1 119 ? -10.049 3.539 10.468 1.00 98.69 119 MET A C 1
ATOM 946 O O . MET A 1 119 ? -10.818 3.395 9.519 1.00 98.69 119 MET A O 1
ATOM 950 N N . LYS A 1 120 ? -10.476 3.894 11.685 1.00 98.44 120 LYS A N 1
ATOM 951 C CA . LYS A 1 120 ? -11.877 4.216 11.974 1.00 98.44 120 LYS A CA 1
ATOM 952 C C . LYS A 1 120 ? -12.386 5.333 11.058 1.00 98.44 120 LYS A C 1
ATOM 954 O O . LYS A 1 120 ? -13.436 5.175 10.436 1.00 98.44 120 LYS A O 1
ATOM 959 N N . SER A 1 121 ? -11.634 6.431 10.932 1.00 98.38 121 SER A N 1
ATOM 960 C CA . SER A 1 121 ? -11.999 7.551 10.053 1.00 98.38 121 SER A CA 1
ATOM 961 C C . SER A 1 121 ? -12.090 7.121 8.587 1.00 98.38 121 SER A C 1
ATOM 963 O O . SER A 1 121 ? -13.092 7.400 7.923 1.00 98.38 121 SER A O 1
ATOM 965 N N . LEU A 1 122 ? -11.082 6.408 8.075 1.00 98.56 122 LEU A N 1
ATOM 966 C CA . LEU A 1 122 ? -11.033 5.965 6.677 1.00 98.56 122 LEU A CA 1
ATOM 967 C C . LEU A 1 122 ? -12.173 4.995 6.336 1.00 98.56 122 LEU A C 1
ATOM 969 O O . LEU A 1 122 ? -12.812 5.153 5.296 1.00 98.56 122 LEU A O 1
ATOM 973 N N . ILE A 1 123 ? -12.491 4.052 7.229 1.00 98.62 123 ILE A N 1
ATOM 974 C CA . ILE A 1 123 ? -13.619 3.125 7.055 1.00 98.62 123 ILE A CA 1
ATOM 975 C C . ILE A 1 123 ? -14.947 3.891 7.023 1.00 98.62 123 ILE A C 1
ATOM 977 O O . ILE A 1 123 ? -15.771 3.645 6.145 1.00 98.62 123 ILE A O 1
ATOM 981 N N . GLN A 1 124 ? -15.149 4.868 7.913 1.00 98.31 124 GLN A N 1
ATOM 982 C CA . GLN A 1 124 ? -16.359 5.697 7.890 1.00 98.31 124 GLN A CA 1
ATOM 983 C C . GLN A 1 124 ? -16.451 6.569 6.634 1.00 98.31 124 GLN A C 1
ATOM 985 O O . GLN A 1 124 ? -17.549 6.821 6.142 1.00 98.31 124 GLN A O 1
ATOM 990 N N . GLN A 1 125 ? -15.326 7.075 6.121 1.00 97.88 125 GLN A N 1
ATOM 991 C CA . GLN A 1 125 ? -15.295 7.820 4.860 1.00 97.88 125 GLN A CA 1
ATOM 992 C C . GLN A 1 125 ? -15.685 6.924 3.680 1.00 97.88 125 GLN A C 1
ATOM 994 O O . GLN A 1 125 ? -16.509 7.337 2.861 1.00 97.88 125 GLN A O 1
ATOM 999 N N . TYR A 1 126 ? -15.163 5.694 3.640 1.00 97.06 126 TYR A N 1
ATOM 1000 C CA . TYR A 1 126 ? -15.553 4.680 2.663 1.00 97.06 126 TYR A CA 1
ATOM 1001 C C . TYR A 1 126 ? -17.050 4.374 2.751 1.00 97.06 126 TYR A C 1
ATOM 1003 O O . TYR A 1 126 ? -17.756 4.480 1.752 1.00 97.06 126 TYR A O 1
ATOM 1011 N N . GLU A 1 127 ? -17.561 4.082 3.948 1.00 96.69 127 GLU A N 1
ATOM 1012 C CA . GLU A 1 127 ? -18.973 3.766 4.170 1.00 96.69 127 GLU A CA 1
ATOM 1013 C C . GLU A 1 127 ? -19.896 4.926 3.793 1.00 96.69 127 GLU A C 1
ATOM 1015 O O . GLU A 1 127 ? -20.886 4.722 3.097 1.00 96.69 127 GLU A O 1
ATOM 1020 N N . ARG A 1 128 ? -19.549 6.165 4.155 1.00 96.88 128 ARG A N 1
ATOM 1021 C CA . ARG A 1 128 ? -20.307 7.355 3.736 1.00 96.88 128 ARG A CA 1
ATOM 1022 C C . ARG A 1 128 ? -20.314 7.540 2.220 1.00 96.88 128 ARG A C 1
ATOM 1024 O O . ARG A 1 128 ? -21.291 8.048 1.679 1.00 96.88 128 ARG A O 1
ATOM 1031 N N . HIS A 1 129 ? -19.232 7.166 1.539 1.00 94.75 129 HIS A N 1
ATOM 1032 C CA . HIS A 1 129 ? -19.122 7.295 0.088 1.00 94.75 129 HIS A CA 1
ATOM 1033 C C . HIS A 1 129 ? -19.846 6.182 -0.673 1.00 94.75 129 HIS A C 1
ATOM 1035 O O . HIS A 1 129 ? -20.424 6.440 -1.726 1.00 94.75 129 HIS A O 1
ATOM 1041 N N . ARG A 1 130 ? -19.803 4.957 -0.147 1.00 93.81 130 ARG A N 1
ATOM 1042 C CA . ARG A 1 130 ? -20.279 3.738 -0.813 1.00 93.81 130 ARG A CA 1
ATOM 1043 C C . ARG A 1 130 ? -21.620 3.235 -0.276 1.00 93.81 130 ARG A C 1
ATOM 1045 O O . ARG A 1 130 ? -22.205 2.344 -0.872 1.00 93.81 130 ARG A O 1
ATOM 1052 N N . SER A 1 131 ? -22.106 3.808 0.824 1.00 95.12 131 SER A N 1
ATOM 1053 C CA . SER A 1 131 ? -23.292 3.383 1.586 1.00 95.12 131 SER A CA 1
ATOM 1054 C C . SER A 1 131 ? -23.174 2.011 2.264 1.00 95.12 131 SER A C 1
ATOM 1056 O O . SER A 1 131 ? -24.166 1.481 2.757 1.00 95.12 131 SER A O 1
ATOM 1058 N N . TYR A 1 132 ? -21.973 1.437 2.313 1.00 94.88 132 TYR A N 1
ATOM 1059 C CA . TYR A 1 132 ? -21.659 0.206 3.036 1.00 94.88 132 TYR A CA 1
ATOM 1060 C C . TYR A 1 132 ? -20.183 0.198 3.456 1.00 94.88 132 TYR A C 1
ATOM 1062 O O . TYR A 1 132 ? -19.341 0.730 2.724 1.00 94.88 132 TYR A O 1
ATOM 1070 N N . PRO A 1 133 ? -19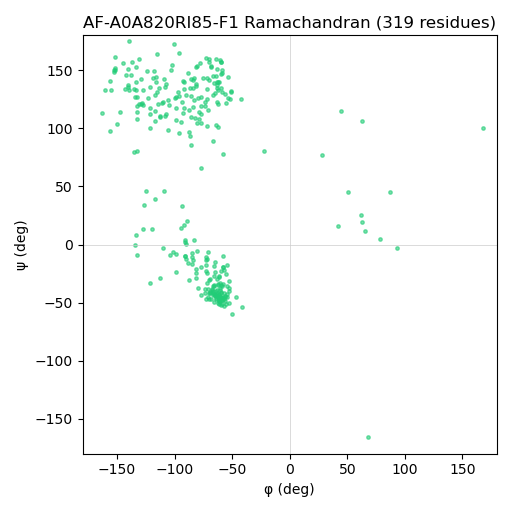.837 -0.423 4.596 1.00 97.06 133 PRO A N 1
ATOM 1071 C CA . PRO A 1 133 ? -18.445 -0.600 4.985 1.00 97.06 133 PRO A CA 1
ATOM 1072 C C . PRO A 1 133 ? -17.754 -1.629 4.069 1.00 97.06 133 PRO A C 1
ATOM 1074 O O . PRO A 1 133 ? -18.427 -2.474 3.460 1.00 97.06 133 PRO A O 1
ATOM 1077 N N . PRO A 1 134 ? -16.415 -1.587 3.949 1.00 98.12 134 PRO A N 1
ATOM 1078 C CA . PRO A 1 134 ? -15.686 -2.579 3.174 1.00 98.12 134 PRO A CA 1
ATOM 1079 C C . PRO A 1 134 ? -15.811 -3.964 3.825 1.00 98.12 134 PRO A C 1
ATOM 1081 O O . PRO A 1 134 ? -15.736 -4.103 5.037 1.00 98.12 134 PRO A O 1
ATOM 1084 N N . SER A 1 135 ? -15.991 -5.019 3.032 1.00 97.88 135 SER A N 1
ATOM 1085 C CA . SER A 1 135 ? -15.955 -6.398 3.534 1.00 97.88 135 SER A CA 1
ATOM 1086 C C . SER A 1 135 ? -14.534 -6.956 3.611 1.00 97.88 135 SER A C 1
ATOM 1088 O O . SER A 1 135 ? -14.319 -7.963 4.280 1.00 97.88 135 SER A O 1
ATOM 1090 N N . ALA A 1 136 ? -13.577 -6.326 2.924 1.00 98.31 136 ALA A N 1
ATOM 1091 C CA . ALA A 1 136 ? -12.163 -6.673 2.974 1.00 98.31 136 ALA A CA 1
ATOM 1092 C C . ALA A 1 136 ? -11.284 -5.416 2.920 1.00 98.31 136 ALA A C 1
ATOM 1094 O O . ALA A 1 136 ? -11.614 -4.446 2.234 1.00 98.31 136 ALA A O 1
ATOM 1095 N N . ILE A 1 137 ? -10.152 -5.440 3.619 1.00 98.75 137 ILE A N 1
ATOM 1096 C CA . ILE A 1 137 ? -9.174 -4.353 3.652 1.00 98.75 137 ILE A CA 1
ATOM 1097 C C . ILE A 1 137 ? -7.797 -4.938 3.335 1.00 98.75 137 ILE A C 1
ATOM 1099 O O . ILE A 1 137 ? -7.320 -5.826 4.038 1.00 98.75 137 ILE A O 1
ATOM 1103 N N . VAL A 1 138 ? -7.161 -4.431 2.279 1.00 98.75 138 VAL A N 1
ATOM 1104 C CA . VAL A 1 138 ? -5.801 -4.815 1.875 1.00 98.75 138 VAL A CA 1
ATOM 1105 C C . VAL A 1 138 ? -4.871 -3.649 2.180 1.00 98.75 138 VAL A C 1
ATOM 1107 O O . VAL A 1 138 ? -4.965 -2.596 1.548 1.00 98.75 138 VAL A O 1
ATOM 1110 N N . ILE A 1 139 ? -3.997 -3.827 3.165 1.00 98.81 139 ILE A N 1
ATOM 1111 C CA . ILE A 1 139 ? -3.066 -2.813 3.650 1.00 98.81 139 ILE A CA 1
ATOM 1112 C C . ILE A 1 139 ? -1.687 -3.051 3.037 1.00 98.81 139 ILE A C 1
ATOM 1114 O O . ILE A 1 139 ? -1.125 -4.132 3.177 1.00 98.81 139 ILE A O 1
ATOM 1118 N N . TYR A 1 140 ? -1.132 -2.016 2.411 1.00 98.75 140 TYR A N 1
ATOM 1119 C CA . TYR A 1 140 ? 0.269 -1.934 2.015 1.00 98.75 140 TYR A CA 1
ATOM 1120 C C . TYR A 1 140 ? 0.999 -0.944 2.926 1.00 98.75 140 TYR A C 1
ATOM 1122 O O . TYR A 1 140 ? 0.732 0.261 2.882 1.00 98.75 140 TYR A O 1
ATOM 1130 N N . A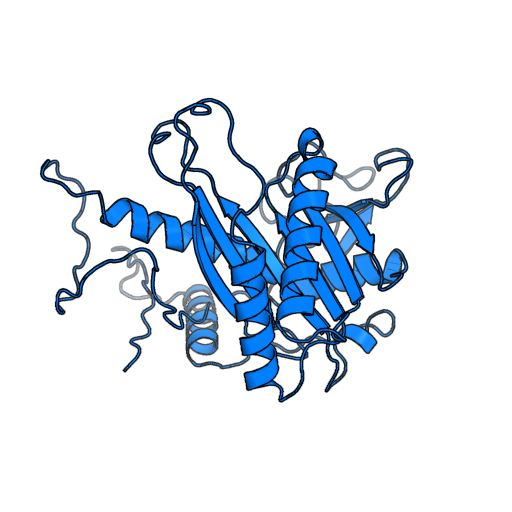RG A 1 141 ? 1.917 -1.447 3.747 1.00 98.12 141 ARG A N 1
ATOM 1131 C CA . ARG A 1 141 ? 2.660 -0.674 4.749 1.00 98.12 141 ARG A CA 1
ATOM 1132 C C . ARG A 1 141 ? 4.127 -0.531 4.337 1.00 98.12 141 ARG A C 1
ATOM 1134 O O . ARG A 1 141 ? 4.806 -1.531 4.151 1.00 98.12 141 ARG A O 1
ATOM 1141 N N . ASP A 1 142 ? 4.619 0.697 4.205 1.00 95.81 142 ASP A N 1
ATOM 1142 C CA . ASP A 1 142 ? 5.972 1.009 3.710 1.00 95.81 142 ASP A CA 1
ATOM 1143 C C . ASP A 1 142 ? 6.848 1.695 4.758 1.00 95.81 142 ASP A C 1
ATOM 1145 O O . ASP A 1 142 ? 6.386 2.574 5.471 1.00 95.81 142 ASP A O 1
ATOM 1149 N N . GLY A 1 143 ? 8.126 1.335 4.834 1.00 84.44 143 GLY A N 1
ATOM 1150 C CA . GLY A 1 143 ? 9.047 1.901 5.820 1.00 84.44 143 GLY A CA 1
ATOM 1151 C C . GLY A 1 143 ? 9.021 1.143 7.142 1.00 84.44 143 GLY A C 1
ATOM 1152 O O . GLY A 1 143 ? 8.949 1.757 8.194 1.00 84.44 143 GLY A O 1
ATOM 1153 N N . ILE A 1 144 ? 9.047 -0.190 7.076 1.00 90.62 144 ILE A N 1
ATOM 1154 C CA . ILE A 1 144 ? 9.340 -1.058 8.221 1.00 90.62 144 ILE A CA 1
ATOM 1155 C C . ILE A 1 144 ? 10.559 -1.902 7.849 1.00 90.62 144 ILE A C 1
ATOM 1157 O O . ILE A 1 144 ? 10.630 -2.410 6.724 1.00 90.62 144 ILE A O 1
ATOM 1161 N N . SER A 1 145 ? 11.521 -2.042 8.761 1.00 87.88 145 SER A N 1
ATOM 1162 C CA . SER A 1 145 ? 12.632 -2.981 8.584 1.00 87.88 145 SER A CA 1
ATOM 1163 C C . SER A 1 145 ? 12.227 -4.409 8.969 1.00 87.88 145 SER A C 1
ATOM 1165 O O . SER A 1 145 ? 11.362 -4.605 9.818 1.00 87.88 145 SER A O 1
ATOM 1167 N N . GLU A 1 146 ? 12.868 -5.426 8.384 1.00 88.50 146 GLU A N 1
ATOM 1168 C CA . GLU A 1 146 ? 12.550 -6.838 8.677 1.00 88.50 146 GLU A CA 1
ATOM 1169 C C . GLU A 1 146 ? 12.623 -7.176 10.174 1.00 88.50 146 GLU A C 1
ATOM 1171 O O . GLU A 1 146 ? 11.783 -7.917 10.677 1.00 88.50 146 GLU A O 1
ATOM 1176 N N . SER A 1 147 ? 13.563 -6.576 10.913 1.00 89.25 147 SER A N 1
ATOM 1177 C CA . SER A 1 147 ? 13.705 -6.780 12.363 1.00 89.25 147 SER A CA 1
ATOM 1178 C C . SER A 1 147 ? 12.524 -6.274 13.192 1.00 89.25 147 SER A C 1
ATOM 1180 O O . SER A 1 147 ? 12.410 -6.613 14.366 1.00 89.25 147 SER A O 1
ATOM 1182 N N . GLU A 1 148 ? 11.661 -5.446 12.609 1.00 89.81 148 GLU A N 1
ATOM 1183 C CA . GLU A 1 148 ? 10.552 -4.788 13.301 1.00 89.81 148 GLU A CA 1
ATOM 1184 C C . GLU A 1 148 ? 9.191 -5.329 12.868 1.00 89.81 148 GLU A C 1
ATOM 1186 O O . GLU A 1 148 ? 8.177 -4.916 13.436 1.00 89.81 148 GLU A O 1
ATOM 1191 N N . PHE A 1 149 ? 9.160 -6.253 11.897 1.00 92.38 149 PHE A N 1
ATOM 1192 C CA . PHE A 1 149 ? 7.930 -6.786 11.311 1.00 92.38 149 PHE A CA 1
ATOM 1193 C C . PHE A 1 149 ? 6.953 -7.241 12.381 1.00 92.38 149 PHE A C 1
ATOM 1195 O O . PHE A 1 149 ? 5.884 -6.650 12.466 1.00 92.38 149 PHE A O 1
ATOM 1202 N N . ASP A 1 150 ? 7.334 -8.192 13.235 1.00 90.88 150 ASP A N 1
ATOM 1203 C CA . ASP A 1 150 ? 6.426 -8.773 14.230 1.00 90.88 150 ASP A CA 1
ATOM 1204 C C . ASP A 1 150 ? 5.864 -7.709 15.181 1.00 90.88 150 ASP A C 1
ATOM 1206 O O . ASP A 1 150 ? 4.653 -7.591 15.361 1.00 90.88 150 ASP A O 1
ATOM 1210 N N . THR A 1 151 ? 6.732 -6.851 15.726 1.00 91.56 151 THR A N 1
ATOM 1211 C CA . THR A 1 151 ? 6.319 -5.838 16.709 1.00 91.56 151 THR A CA 1
ATOM 1212 C C . THR A 1 151 ? 5.400 -4.780 16.100 1.00 91.56 151 THR A C 1
ATOM 1214 O O . THR A 1 151 ? 4.438 -4.348 16.744 1.00 91.56 151 THR A O 1
ATOM 1217 N N . VAL A 1 152 ? 5.698 -4.315 14.883 1.00 94.19 152 VAL A N 1
ATOM 1218 C CA . VAL A 1 152 ? 4.883 -3.296 14.212 1.00 94.19 152 VAL A CA 1
ATOM 1219 C C . VAL A 1 152 ? 3.565 -3.897 13.740 1.00 94.19 152 VAL A C 1
ATOM 1221 O O . VAL A 1 152 ? 2.503 -3.336 14.015 1.00 94.19 152 VAL A O 1
ATOM 1224 N N . PHE A 1 153 ? 3.630 -5.060 13.096 1.00 94.38 153 PHE A N 1
ATOM 1225 C CA . PHE A 1 153 ? 2.476 -5.801 12.608 1.00 94.38 153 PHE A CA 1
ATOM 1226 C C . PHE A 1 153 ? 1.470 -6.095 13.725 1.00 94.38 153 PHE A C 1
ATOM 1228 O O . PHE A 1 153 ? 0.293 -5.769 13.578 1.00 94.38 153 PHE A O 1
ATOM 1235 N N . GLU A 1 154 ? 1.910 -6.653 14.857 1.00 95.06 154 GLU A N 1
ATOM 1236 C CA . GLU A 1 154 ? 1.015 -7.014 15.961 1.00 95.06 154 GLU A CA 1
ATOM 1237 C C . GLU A 1 154 ? 0.270 -5.797 16.519 1.00 95.06 154 GLU A C 1
ATOM 1239 O O . GLU A 1 154 ? -0.950 -5.840 16.718 1.00 95.06 154 GLU A O 1
ATOM 1244 N N . LYS A 1 155 ? 0.984 -4.685 16.734 1.00 96.50 155 LYS A N 1
ATOM 1245 C CA . LYS A 1 155 ? 0.398 -3.441 17.251 1.00 96.50 155 LYS A CA 1
ATOM 1246 C C . LYS A 1 155 ? -0.591 -2.832 16.267 1.00 96.50 155 LYS A C 1
ATOM 1248 O O . LYS A 1 155 ? -1.713 -2.495 16.649 1.00 96.50 155 LYS A O 1
ATOM 1253 N N . GLU A 1 156 ? -0.194 -2.696 15.005 1.00 98.00 156 GLU A N 1
ATOM 1254 C CA . GLU A 1 156 ? -1.031 -2.061 13.989 1.00 98.00 156 GLU A CA 1
ATOM 1255 C C . GLU A 1 156 ? -2.250 -2.918 13.633 1.00 98.00 156 GLU A C 1
ATOM 1257 O O . GLU A 1 156 ? -3.357 -2.386 13.545 1.00 98.00 156 GLU A O 1
ATOM 1262 N N . LEU A 1 157 ? -2.098 -4.241 13.495 1.00 97.31 157 LEU A N 1
ATOM 1263 C CA . LEU A 1 157 ? -3.222 -5.137 13.211 1.00 97.31 157 LEU A CA 1
ATOM 1264 C C . LEU A 1 157 ? -4.231 -5.148 14.364 1.00 97.31 157 LEU A C 1
ATOM 1266 O O . LEU A 1 157 ? -5.442 -5.127 14.126 1.00 97.31 157 LEU A O 1
ATOM 1270 N N . THR A 1 158 ? -3.752 -5.140 15.611 1.00 98.25 158 THR A N 1
ATOM 1271 C CA . THR A 1 158 ? -4.619 -5.027 16.792 1.00 98.25 158 THR A CA 1
ATOM 1272 C C . THR A 1 158 ? -5.403 -3.717 16.759 1.00 98.25 158 THR A C 1
ATOM 1274 O O . THR A 1 158 ? -6.630 -3.739 16.851 1.00 98.25 158 THR A O 1
ATOM 1277 N N . ALA A 1 159 ? -4.733 -2.591 16.502 1.00 98.44 159 ALA A N 1
ATOM 1278 C CA . ALA A 1 159 ? -5.375 -1.284 16.380 1.00 98.44 159 ALA A CA 1
ATOM 1279 C C . ALA A 1 159 ? -6.426 -1.232 15.249 1.00 98.44 159 ALA A C 1
ATOM 1281 O O . ALA A 1 159 ? -7.513 -0.679 15.437 1.00 98.44 159 ALA A O 1
ATOM 1282 N N . ILE A 1 160 ? -6.149 -1.848 14.091 1.00 98.62 160 ILE A N 1
ATOM 1283 C CA . ILE A 1 160 ? -7.104 -1.968 12.973 1.00 98.62 160 ILE A CA 1
ATOM 1284 C C . ILE A 1 160 ? -8.345 -2.766 13.397 1.00 98.62 160 ILE A C 1
ATOM 1286 O O . ILE A 1 160 ? -9.478 -2.356 13.124 1.00 98.62 160 ILE A O 1
ATOM 1290 N N . ARG A 1 161 ? -8.161 -3.903 14.078 1.00 98.44 161 ARG A N 1
ATOM 1291 C CA . ARG A 1 161 ? -9.275 -4.737 14.558 1.00 98.44 161 ARG A CA 1
ATOM 1292 C C . ARG A 1 161 ? -10.118 -4.011 15.598 1.00 98.44 161 ARG A C 1
ATOM 1294 O O . ARG A 1 161 ? -11.344 -4.045 15.511 1.00 98.44 161 ARG A O 1
ATOM 1301 N N . GLU A 1 162 ? -9.483 -3.318 16.538 1.00 98.56 162 GLU A N 1
ATOM 1302 C CA . GLU A 1 162 ? -10.177 -2.494 17.527 1.00 98.56 162 GLU A CA 1
ATOM 1303 C C . GLU A 1 162 ? -10.987 -1.372 16.872 1.00 98.56 162 GLU A C 1
ATOM 1305 O O . GLU A 1 162 ? -12.117 -1.120 17.287 1.00 98.56 162 GLU A O 1
ATOM 1310 N N . ALA A 1 163 ? -10.460 -0.734 15.820 1.00 98.56 163 ALA A N 1
ATOM 1311 C CA . ALA A 1 163 ? -11.206 0.257 15.046 1.00 98.56 163 ALA A CA 1
ATOM 1312 C C . ALA A 1 163 ? -12.475 -0.347 14.427 1.00 98.56 163 ALA A C 1
ATOM 1314 O O . ALA A 1 163 ? -13.540 0.267 14.475 1.00 98.56 163 ALA A O 1
ATOM 1315 N N . CYS A 1 164 ? -12.382 -1.567 13.887 1.00 98.50 164 CYS A N 1
ATOM 1316 C CA . CYS A 1 164 ? -13.532 -2.276 13.326 1.00 98.50 164 CYS A CA 1
ATOM 1317 C C . CYS A 1 164 ? -14.580 -2.604 14.403 1.00 98.50 164 CYS A C 1
ATOM 1319 O O . CYS A 1 164 ? -15.766 -2.348 14.198 1.00 98.50 164 CYS A O 1
ATOM 1321 N N . VAL A 1 165 ? -14.151 -3.116 15.562 1.00 98.06 165 VAL A N 1
ATOM 1322 C CA . VAL A 1 165 ? -15.046 -3.445 16.688 1.00 98.06 165 VAL A CA 1
ATOM 1323 C C . VAL A 1 165 ? -15.743 -2.197 17.232 1.00 98.06 165 VAL A C 1
ATOM 1325 O O . VAL A 1 165 ? -16.925 -2.252 17.563 1.00 98.06 165 VAL A O 1
ATOM 1328 N N . GLU A 1 166 ? -15.034 -1.069 17.303 1.00 98.12 166 GLU A N 1
ATOM 1329 C CA . GLU A 1 166 ? -15.587 0.196 17.790 1.00 98.12 166 GLU A CA 1
ATOM 1330 C C . GLU A 1 166 ? -16.619 0.804 16.829 1.00 98.12 166 GLU A C 1
ATOM 1332 O O . GLU A 1 166 ? -17.547 1.477 17.271 1.00 98.12 166 GLU A O 1
ATOM 1337 N N . LEU A 1 167 ? -16.489 0.561 15.520 1.00 97.50 167 LEU A N 1
ATOM 1338 C CA . LEU A 1 167 ? -17.515 0.940 14.544 1.00 97.50 167 LEU A CA 1
ATOM 1339 C C . LEU A 1 167 ? -18.772 0.087 14.681 1.00 97.50 167 LEU A C 1
ATOM 1341 O O . LEU A 1 167 ? -19.884 0.604 14.596 1.00 97.50 167 LEU A O 1
ATOM 1345 N N . SER A 1 168 ? -18.601 -1.217 14.884 1.00 97.31 168 SER A N 1
ATOM 1346 C CA . SER A 1 168 ? -19.698 -2.129 15.176 1.00 97.31 168 SER A CA 1
ATOM 1347 C C . SER A 1 168 ? -19.168 -3.417 15.815 1.00 97.31 168 SER A C 1
ATOM 1349 O O . SER A 1 168 ? -18.261 -4.048 15.259 1.00 97.31 168 SER A O 1
ATOM 1351 N N . PRO A 1 169 ? -19.770 -3.897 16.923 1.00 96.38 169 PRO A N 1
ATOM 1352 C CA . PRO A 1 169 ? -19.320 -5.110 17.604 1.00 96.38 169 PRO A CA 1
ATOM 1353 C C . PRO A 1 169 ? -19.262 -6.352 16.709 1.00 96.38 169 PRO A C 1
ATOM 1355 O O . PRO A 1 169 ? -18.458 -7.242 16.981 1.00 96.38 169 PRO A O 1
ATOM 1358 N N . VAL A 1 170 ? -20.059 -6.402 15.634 1.00 97.19 170 VAL A N 1
ATOM 1359 C CA . VAL A 1 170 ? -20.127 -7.527 14.681 1.00 97.19 170 VAL A CA 1
ATOM 1360 C C . VAL A 1 170 ? -19.308 -7.312 13.405 1.00 97.19 170 VAL A C 1
ATOM 1362 O O . VAL A 1 170 ? -19.169 -8.233 12.604 1.00 97.19 170 VAL A O 1
ATOM 1365 N N . TYR A 1 171 ? -18.757 -6.117 13.185 1.00 98.25 171 TYR A N 1
ATOM 1366 C CA . TYR A 1 171 ? -18.018 -5.812 11.965 1.00 98.25 171 TYR A CA 1
ATOM 1367 C C . TYR A 1 171 ? -16.609 -6.417 12.009 1.00 98.25 171 TYR A C 1
ATOM 1369 O O . TYR A 1 171 ? -15.766 -6.037 12.825 1.00 98.25 171 TYR A O 1
ATOM 1377 N N . ARG A 1 172 ? -16.372 -7.408 11.146 1.00 97.62 172 ARG A N 1
ATOM 1378 C CA . ARG A 1 172 ? -15.114 -8.159 11.023 1.00 97.62 172 ARG A CA 1
ATOM 1379 C C . ARG A 1 172 ? -14.758 -8.311 9.538 1.00 97.62 172 ARG A C 1
ATOM 1381 O O . ARG A 1 172 ? -15.078 -9.345 8.954 1.00 97.62 172 ARG A O 1
ATOM 1388 N N . PRO A 1 173 ? -14.191 -7.275 8.893 1.00 98.25 173 PRO A N 1
ATOM 1389 C CA . PRO A 1 173 ? -13.752 -7.392 7.507 1.00 98.25 173 PRO A CA 1
ATOM 1390 C C . PRO A 1 173 ? -12.555 -8.343 7.406 1.00 98.25 173 PRO A C 1
ATOM 1392 O O . PRO A 1 173 ? -11.767 -8.451 8.346 1.00 98.25 173 PRO A O 1
ATOM 1395 N N . TYR A 1 174 ? -12.389 -8.984 6.252 1.00 98.50 174 TYR A N 1
ATOM 1396 C CA . TYR A 1 174 ? -11.183 -9.753 5.950 1.00 98.50 174 TYR A CA 1
ATOM 1397 C C . TYR A 1 174 ? -9.979 -8.811 5.831 1.00 98.50 174 TYR A C 1
ATOM 1399 O O . TYR A 1 174 ? -10.040 -7.838 5.077 1.00 98.50 174 TYR A O 1
ATOM 1407 N N . LEU A 1 175 ? -8.884 -9.087 6.538 1.00 98.62 175 LEU A N 1
ATOM 1408 C CA . LEU A 1 175 ? -7.677 -8.259 6.489 1.00 98.62 175 LEU A CA 1
ATOM 1409 C C . LEU A 1 175 ? -6.546 -8.972 5.744 1.00 98.62 175 LEU A C 1
ATOM 1411 O O . LEU A 1 175 ? -6.261 -10.134 6.015 1.00 98.62 175 LEU A O 1
ATOM 1415 N N . THR A 1 176 ? -5.859 -8.252 4.860 1.00 98.62 176 THR A N 1
ATOM 1416 C CA . THR A 1 176 ? -4.561 -8.659 4.299 1.00 98.62 176 THR A CA 1
ATOM 1417 C C . THR A 1 176 ? -3.545 -7.564 4.600 1.00 98.62 176 THR A C 1
ATOM 1419 O O . THR A 1 176 ? -3.790 -6.404 4.273 1.00 98.62 176 THR A O 1
ATOM 1422 N N . TYR A 1 177 ? -2.422 -7.909 5.224 1.00 98.44 177 TYR A N 1
ATOM 1423 C CA . TYR A 1 177 ? -1.373 -6.972 5.620 1.00 98.44 177 TYR A CA 1
ATOM 1424 C C . TYR A 1 177 ? -0.073 -7.303 4.888 1.00 98.44 177 TYR A C 1
ATOM 1426 O O . TYR A 1 177 ? 0.510 -8.372 5.079 1.00 98.4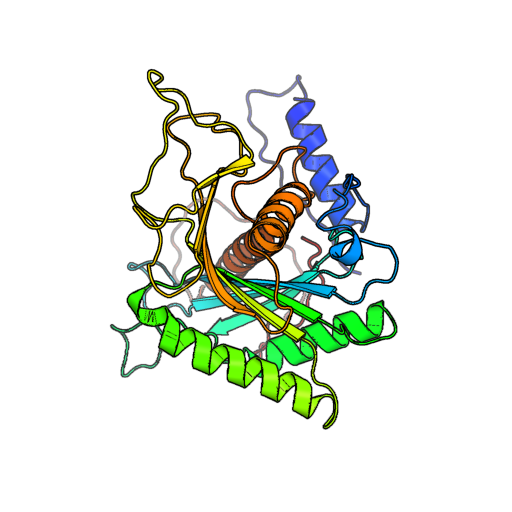4 177 TYR A O 1
ATOM 1434 N N . ILE A 1 178 ? 0.364 -6.376 4.037 1.00 98.62 178 ILE A N 1
ATOM 1435 C CA . ILE A 1 178 ? 1.511 -6.535 3.147 1.00 98.62 178 ILE A CA 1
ATOM 1436 C C . ILE A 1 178 ? 2.526 -5.441 3.465 1.00 98.62 178 ILE A C 1
ATOM 1438 O O . ILE A 1 178 ? 2.244 -4.253 3.289 1.00 98.62 178 ILE A O 1
ATOM 1442 N N . VAL A 1 179 ? 3.721 -5.826 3.902 1.00 98.00 179 VAL A N 1
ATOM 1443 C CA . VAL A 1 179 ? 4.837 -4.887 4.041 1.00 98.00 179 VAL A CA 1
ATOM 1444 C C . VAL A 1 179 ? 5.501 -4.685 2.688 1.00 98.00 179 VAL A C 1
ATOM 1446 O O . VAL A 1 179 ? 5.726 -5.637 1.943 1.00 98.00 179 VAL A O 1
ATOM 1449 N N . VAL A 1 180 ? 5.809 -3.432 2.372 1.00 98.19 180 VAL A N 1
ATOM 1450 C CA . VAL A 1 180 ? 6.432 -2.997 1.126 1.00 98.19 180 VAL A CA 1
ATOM 1451 C C . VAL A 1 180 ? 7.824 -2.477 1.435 1.00 98.19 180 VAL A C 1
ATOM 1453 O O . VAL A 1 180 ? 7.987 -1.400 2.002 1.00 98.19 180 VAL A O 1
ATOM 1456 N N . ASN A 1 181 ? 8.843 -3.217 1.016 1.00 95.56 181 ASN A N 1
ATOM 1457 C CA . ASN A 1 181 ? 10.227 -2.799 1.125 1.00 95.56 181 ASN A CA 1
ATOM 1458 C C . ASN A 1 181 ? 10.755 -2.378 -0.253 1.00 95.56 181 ASN A C 1
ATOM 1460 O O . ASN A 1 181 ? 11.155 -3.185 -1.091 1.00 95.56 181 ASN A O 1
ATOM 1464 N N . LYS A 1 182 ? 10.766 -1.063 -0.492 1.00 93.62 182 LYS A N 1
ATOM 1465 C CA . LYS A 1 182 ? 11.277 -0.447 -1.732 1.00 93.62 182 LYS A CA 1
ATOM 1466 C C . LYS A 1 182 ? 12.764 -0.065 -1.663 1.00 93.62 182 LYS A C 1
ATOM 1468 O O . LYS A 1 182 ? 13.289 0.554 -2.595 1.00 93.62 182 LYS A O 1
ATOM 1473 N N . ARG A 1 183 ? 13.462 -0.350 -0.554 1.00 89.44 183 ARG A N 1
ATOM 1474 C CA . ARG A 1 183 ? 14.854 0.071 -0.302 1.00 89.44 183 ARG A CA 1
ATOM 1475 C C . ARG A 1 183 ? 15.711 -1.099 0.206 1.00 89.44 183 ARG A C 1
ATOM 1477 O O . ARG A 1 183 ? 16.033 -1.167 1.379 1.00 89.44 183 ARG A O 1
ATOM 1484 N N . HIS A 1 184 ? 16.182 -1.947 -0.709 1.00 92.38 184 HIS A N 1
ATOM 1485 C CA . HIS A 1 184 ? 17.075 -3.081 -0.398 1.00 92.38 184 HIS A CA 1
ATOM 1486 C C . HIS A 1 184 ? 18.198 -3.265 -1.439 1.00 92.38 184 HIS A C 1
ATOM 1488 O O . HIS A 1 184 ? 18.268 -2.575 -2.465 1.00 92.38 184 HIS A O 1
ATOM 1494 N N . HIS A 1 185 ? 19.126 -4.190 -1.210 1.00 91.94 185 HIS A N 1
ATOM 1495 C CA . HIS A 1 185 ? 20.304 -4.356 -2.074 1.00 91.94 185 HIS A CA 1
ATOM 1496 C C . HIS A 1 185 ? 20.092 -5.304 -3.268 1.00 91.94 185 HIS A C 1
ATOM 1498 O O . HIS A 1 185 ? 20.816 -5.187 -4.251 1.00 91.94 185 HIS A O 1
ATOM 1504 N N . THR A 1 186 ? 19.041 -6.126 -3.260 1.00 94.06 186 THR A N 1
ATOM 1505 C CA . THR A 1 186 ? 18.698 -7.074 -4.339 1.00 94.06 186 THR A CA 1
ATOM 1506 C C . THR A 1 186 ? 18.452 -6.399 -5.695 1.00 94.06 186 THR A C 1
ATOM 1508 O O . THR A 1 186 ? 17.755 -5.381 -5.777 1.00 94.06 186 THR A O 1
ATOM 1511 N N . ARG A 1 187 ? 19.017 -6.961 -6.771 1.00 94.44 187 ARG A N 1
ATOM 1512 C CA . ARG A 1 187 ? 18.821 -6.558 -8.176 1.00 94.44 187 ARG A CA 1
ATOM 1513 C C . ARG A 1 187 ? 18.680 -7.808 -9.044 1.00 94.44 187 ARG A C 1
ATOM 1515 O O . ARG A 1 187 ? 19.347 -8.800 -8.772 1.00 94.44 187 ARG A O 1
ATOM 1522 N N . PHE A 1 188 ? 17.857 -7.735 -10.090 1.00 94.69 188 PHE A N 1
ATOM 1523 C CA . PHE A 1 188 ? 17.677 -8.824 -11.054 1.00 94.69 188 PHE A CA 1
ATOM 1524 C C . PHE A 1 188 ? 18.088 -8.395 -12.454 1.00 94.69 188 PHE A C 1
ATOM 1526 O O . PHE A 1 188 ? 17.821 -7.265 -12.872 1.00 94.69 188 PHE A O 1
ATOM 1533 N N . PHE A 1 189 ? 18.680 -9.338 -13.179 1.00 94.94 189 PHE A N 1
ATOM 1534 C CA . PHE A 1 189 ? 19.145 -9.177 -14.549 1.00 94.94 189 PHE A CA 1
ATOM 1535 C C . PHE A 1 189 ? 18.678 -10.379 -15.378 1.00 94.94 189 PHE A C 1
ATOM 1537 O O . PHE A 1 189 ? 18.716 -11.504 -14.872 1.00 94.94 189 PHE A O 1
ATOM 1544 N N . PRO A 1 190 ? 18.234 -10.186 -16.633 1.00 94.50 190 PRO A N 1
ATOM 1545 C CA . PRO A 1 190 ? 18.028 -11.296 -17.549 1.00 94.50 190 PRO A CA 1
ATOM 1546 C C . PRO A 1 190 ? 19.337 -12.065 -17.760 1.00 94.50 190 PRO A C 1
ATOM 1548 O O . PRO A 1 190 ? 20.420 -11.477 -17.788 1.00 94.50 190 PRO A O 1
ATOM 1551 N N . VAL A 1 191 ? 19.240 -13.378 -17.969 1.00 93.38 191 VAL A N 1
ATOM 1552 C CA . VAL A 1 191 ? 20.412 -14.209 -18.275 1.00 93.38 191 VAL A CA 1
ATOM 1553 C C . VAL A 1 191 ? 21.116 -13.646 -19.516 1.00 93.38 191 VAL A C 1
ATOM 1555 O O . VAL A 1 191 ? 20.476 -13.395 -20.537 1.00 93.38 191 VAL A O 1
ATOM 1558 N N . ASN A 1 192 ? 22.431 -13.434 -19.423 1.00 92.12 192 ASN A N 1
ATOM 1559 C CA . ASN A 1 192 ? 23.272 -12.863 -20.484 1.00 92.12 192 ASN A CA 1
ATOM 1560 C C . ASN A 1 192 ? 22.913 -11.423 -20.906 1.00 92.12 192 ASN A C 1
ATOM 1562 O O . ASN A 1 192 ? 23.196 -11.019 -22.036 1.00 92.12 192 ASN A O 1
ATOM 1566 N N . SER A 1 193 ? 22.295 -10.625 -20.030 1.00 91.56 193 SER A N 1
ATOM 1567 C CA . SER A 1 193 ? 22.029 -9.213 -20.307 1.00 91.56 193 SER A CA 1
ATOM 1568 C C . SER A 1 193 ? 22.247 -8.332 -19.085 1.00 91.56 193 SER A C 1
ATOM 1570 O O . SER A 1 193 ? 21.740 -8.613 -18.009 1.00 91.56 193 SER A O 1
ATOM 1572 N N . GLU A 1 194 ? 22.910 -7.193 -19.276 1.00 87.38 194 GLU A N 1
ATOM 1573 C CA . GLU A 1 194 ? 23.012 -6.137 -18.255 1.00 87.38 194 GLU A CA 1
ATOM 1574 C C . GLU A 1 194 ? 21.785 -5.208 -18.239 1.00 87.38 194 GLU A C 1
ATOM 1576 O O . GLU A 1 194 ? 21.739 -4.212 -17.514 1.00 87.38 194 GLU A O 1
ATOM 1581 N N . LYS A 1 195 ? 20.774 -5.500 -19.068 1.00 92.31 195 LYS A N 1
ATOM 1582 C CA . LYS A 1 195 ? 19.529 -4.734 -19.104 1.00 92.31 195 LYS A CA 1
ATOM 1583 C C . LYS A 1 195 ? 18.679 -5.023 -17.870 1.00 92.31 195 LYS A C 1
ATOM 1585 O O . LYS A 1 195 ? 18.806 -6.048 -17.211 1.00 92.31 195 LYS A O 1
ATOM 1590 N N . ASN A 1 196 ? 17.750 -4.115 -17.602 1.00 94.44 196 ASN A N 1
ATOM 1591 C CA . ASN A 1 196 ? 16.713 -4.344 -16.608 1.00 94.44 196 ASN A CA 1
ATOM 1592 C C . ASN A 1 196 ? 15.806 -5.508 -17.018 1.00 94.44 196 ASN A C 1
ATOM 1594 O O . ASN A 1 196 ? 15.492 -5.668 -18.200 1.00 94.44 196 ASN A O 1
ATOM 1598 N N . VAL A 1 197 ? 15.347 -6.277 -16.029 1.00 95.81 197 VAL A N 1
ATOM 1599 C CA . VAL A 1 197 ? 14.245 -7.226 -16.223 1.00 95.81 197 VAL A CA 1
ATOM 1600 C C . VAL A 1 197 ? 12.978 -6.500 -16.683 1.00 95.81 197 VAL A C 1
ATOM 1602 O O . VAL A 1 197 ? 12.816 -5.290 -16.487 1.00 95.81 197 VAL A O 1
ATOM 1605 N N . GLN A 1 198 ? 12.077 -7.237 -17.327 1.00 95.38 198 GLN A N 1
ATOM 1606 C CA . GLN A 1 198 ? 10.831 -6.676 -17.831 1.00 95.38 198 GLN A CA 1
ATOM 1607 C C . GLN A 1 198 ? 9.955 -6.162 -16.675 1.00 95.38 198 GLN A C 1
ATOM 1609 O O . GLN A 1 198 ? 10.002 -6.656 -15.546 1.00 95.38 198 GLN A O 1
ATOM 1614 N N . ALA A 1 199 ? 9.140 -5.141 -16.946 1.00 96.31 199 ALA A N 1
ATOM 1615 C CA . ALA A 1 199 ? 8.072 -4.778 -16.022 1.00 96.31 199 ALA A CA 1
ATOM 1616 C C . ALA A 1 199 ? 7.086 -5.956 -15.900 1.00 96.31 199 ALA A C 1
ATOM 1618 O O . ALA A 1 199 ? 6.689 -6.528 -16.913 1.00 96.31 199 ALA A O 1
ATOM 1619 N N . GLY A 1 200 ? 6.712 -6.306 -14.673 1.00 96.50 200 GLY A N 1
ATOM 1620 C CA . GLY A 1 200 ? 5.904 -7.482 -14.358 1.00 96.50 200 GLY A CA 1
ATOM 1621 C C . GLY A 1 200 ? 6.718 -8.728 -14.004 1.00 96.50 200 GLY A C 1
ATOM 1622 O O . GLY A 1 200 ? 6.120 -9.736 -13.650 1.00 96.50 200 GLY A O 1
ATOM 1623 N N . THR A 1 201 ? 8.057 -8.690 -14.055 1.00 97.31 201 THR A N 1
ATOM 1624 C CA . THR A 1 201 ? 8.874 -9.805 -13.554 1.00 97.31 201 THR A CA 1
ATOM 1625 C C . THR A 1 201 ? 8.664 -9.975 -12.052 1.00 97.31 201 THR A C 1
ATOM 1627 O O . THR A 1 201 ? 8.914 -9.044 -11.280 1.00 97.31 201 THR A O 1
ATOM 1630 N N . VAL A 1 202 ? 8.239 -11.176 -11.666 1.00 97.88 202 VAL A N 1
ATOM 1631 C CA . VAL A 1 202 ? 8.084 -11.620 -10.281 1.00 97.88 202 VAL A CA 1
ATOM 1632 C C . VAL A 1 202 ? 9.164 -12.648 -9.962 1.00 97.88 202 VAL A C 1
ATOM 1634 O O . VAL A 1 202 ? 9.516 -13.455 -10.822 1.00 97.88 202 VAL A O 1
ATOM 1637 N N . VAL A 1 203 ? 9.697 -12.601 -8.742 1.00 96.81 203 VAL A N 1
ATOM 1638 C CA . VAL A 1 203 ? 10.584 -13.637 -8.206 1.00 96.81 203 VAL A CA 1
ATOM 1639 C C . VAL A 1 203 ? 10.124 -13.999 -6.799 1.00 96.81 203 VAL A C 1
ATOM 1641 O O . VAL A 1 203 ? 10.203 -13.168 -5.895 1.00 96.81 203 VAL A O 1
ATOM 1644 N N . ASP A 1 204 ? 9.648 -15.229 -6.631 1.00 94.88 204 ASP A N 1
ATOM 1645 C CA . ASP A 1 204 ? 9.134 -15.792 -5.377 1.00 94.88 204 ASP A CA 1
ATOM 1646 C C . ASP A 1 204 ? 9.801 -17.132 -4.996 1.00 94.88 204 ASP A C 1
ATOM 1648 O O . ASP A 1 204 ? 9.329 -17.827 -4.100 1.00 94.88 204 ASP A O 1
ATOM 1652 N N . SER A 1 205 ? 10.920 -17.491 -5.647 1.00 88.81 205 SER A N 1
ATOM 1653 C CA . SER A 1 205 ? 11.688 -18.703 -5.315 1.00 88.81 205 SER A CA 1
ATOM 1654 C C . SER A 1 205 ? 12.292 -18.627 -3.912 1.00 88.81 205 SER A C 1
ATOM 1656 O O . SER A 1 205 ? 13.039 -17.688 -3.614 1.00 88.81 205 SER A O 1
ATOM 1658 N N . HIS A 1 206 ? 12.084 -19.689 -3.127 1.00 84.19 206 HIS A N 1
ATOM 1659 C CA . HIS A 1 206 ? 12.630 -19.876 -1.776 1.00 84.19 206 HIS A CA 1
ATOM 1660 C C . HIS A 1 206 ? 14.166 -19.826 -1.685 1.00 84.19 206 HIS A C 1
ATOM 1662 O O . HIS A 1 206 ? 14.704 -19.775 -0.584 1.00 84.19 206 HIS A O 1
ATOM 1668 N N . ASP A 1 207 ? 14.891 -19.817 -2.810 1.00 85.50 207 ASP A N 1
ATOM 1669 C CA . ASP A 1 207 ? 16.344 -19.593 -2.818 1.00 85.50 207 ASP A CA 1
ATOM 1670 C C . ASP A 1 207 ? 16.728 -18.177 -2.354 1.00 85.50 207 ASP A C 1
ATOM 1672 O O . ASP A 1 207 ? 17.842 -17.954 -1.879 1.00 85.50 207 ASP A O 1
ATOM 1676 N N . ILE A 1 208 ? 15.830 -17.202 -2.544 1.00 87.88 208 ILE A N 1
ATOM 1677 C CA . ILE A 1 208 ? 16.070 -15.784 -2.232 1.00 87.88 208 ILE A CA 1
ATOM 1678 C C . ILE A 1 208 ? 14.931 -15.116 -1.451 1.00 87.88 208 ILE A C 1
ATOM 1680 O O . ILE A 1 208 ? 15.077 -13.960 -1.045 1.00 87.88 208 ILE A O 1
ATOM 1684 N N . THR A 1 209 ? 13.800 -15.801 -1.296 1.00 90.38 209 THR A N 1
ATOM 1685 C CA . THR A 1 209 ? 12.669 -15.389 -0.460 1.00 90.38 209 THR A CA 1
ATOM 1686 C C . THR A 1 209 ? 12.682 -16.136 0.872 1.00 90.38 209 THR A C 1
ATOM 1688 O O . THR A 1 209 ? 13.519 -17.008 1.116 1.00 90.38 209 THR A O 1
ATOM 1691 N N . ASN A 1 210 ? 11.798 -15.754 1.786 1.00 83.69 210 ASN A N 1
ATOM 1692 C CA . ASN A 1 210 ? 11.688 -16.365 3.096 1.00 83.69 210 ASN A CA 1
ATOM 1693 C C . ASN A 1 210 ? 11.210 -17.830 2.989 1.00 83.69 210 ASN A C 1
ATOM 1695 O O . ASN A 1 210 ? 10.418 -18.212 2.124 1.00 83.69 210 ASN A O 1
ATOM 1699 N N . ALA A 1 211 ? 11.715 -18.682 3.883 1.00 78.12 211 ALA A N 1
ATOM 1700 C CA . ALA A 1 211 ? 11.379 -20.104 3.910 1.00 78.12 211 ALA A CA 1
ATOM 1701 C C . ALA A 1 211 ? 10.041 -20.403 4.611 1.00 78.12 211 ALA A C 1
ATOM 1703 O O . ALA A 1 211 ? 9.481 -21.482 4.420 1.00 78.12 211 ALA A O 1
ATOM 1704 N N . THR A 1 212 ? 9.550 -19.496 5.461 1.00 79.19 212 THR A N 1
ATOM 1705 C CA . THR A 1 212 ? 8.389 -19.731 6.336 1.00 79.19 212 THR A CA 1
ATOM 1706 C C . THR A 1 212 ? 7.245 -18.753 6.107 1.00 79.19 212 THR A C 1
ATOM 1708 O O . THR A 1 212 ? 6.086 -19.142 6.252 1.00 79.19 212 THR A O 1
ATOM 1711 N N . THR A 1 213 ? 7.538 -17.506 5.745 1.00 86.06 213 THR A N 1
ATOM 1712 C CA . THR A 1 213 ? 6.528 -16.506 5.382 1.00 86.06 213 THR A CA 1
ATOM 1713 C C . THR A 1 213 ? 6.464 -16.336 3.872 1.00 86.06 213 THR A C 1
ATOM 1715 O O . THR A 1 213 ? 7.422 -16.628 3.166 1.00 86.06 213 THR A O 1
ATOM 1718 N N . TYR A 1 214 ? 5.308 -15.907 3.360 1.00 95.12 214 TYR A N 1
ATOM 1719 C CA . TYR A 1 214 ? 5.165 -15.674 1.929 1.00 95.12 214 TYR A CA 1
ATOM 1720 C C . TYR A 1 214 ? 5.598 -14.252 1.572 1.00 95.12 214 TYR A C 1
ATOM 1722 O O . TYR A 1 214 ? 4.971 -13.266 1.969 1.00 95.12 214 TYR A O 1
ATOM 1730 N N . ASP A 1 215 ? 6.659 -14.155 0.786 1.00 96.81 215 ASP A N 1
ATOM 1731 C CA . ASP A 1 215 ? 7.191 -12.921 0.234 1.00 96.81 215 ASP A CA 1
ATOM 1732 C C . ASP A 1 215 ? 7.589 -13.095 -1.234 1.00 96.81 215 ASP A C 1
ATOM 1734 O O . ASP A 1 215 ? 7.822 -14.196 -1.731 1.00 96.81 215 ASP A O 1
ATOM 1738 N N . PHE A 1 216 ? 7.626 -11.983 -1.958 1.00 98.19 216 PHE A N 1
ATOM 1739 C CA . PHE A 1 216 ? 7.988 -11.974 -3.368 1.00 98.19 216 PHE A CA 1
ATOM 1740 C C . PHE A 1 216 ? 8.583 -10.633 -3.769 1.00 98.19 216 PHE A C 1
ATOM 1742 O O . PHE A 1 216 ? 8.225 -9.570 -3.256 1.00 98.19 216 PHE A O 1
ATOM 1749 N N . TYR A 1 217 ? 9.469 -10.665 -4.754 1.00 98.19 217 TYR A N 1
ATOM 1750 C CA . TYR A 1 217 ? 9.910 -9.469 -5.445 1.00 98.19 217 TYR A CA 1
ATOM 1751 C C . TYR A 1 217 ? 9.060 -9.232 -6.686 1.00 98.19 217 TYR A C 1
ATOM 1753 O O . TYR A 1 217 ? 8.774 -10.159 -7.438 1.00 98.19 217 TYR A O 1
ATOM 1761 N N . LEU A 1 218 ? 8.725 -7.973 -6.958 1.00 98.44 218 LEU A N 1
ATOM 1762 C CA . LEU A 1 218 ? 8.063 -7.563 -8.191 1.00 98.44 218 LEU A CA 1
ATOM 1763 C C . LEU A 1 218 ? 8.766 -6.337 -8.780 1.00 98.44 218 LEU A C 1
ATOM 1765 O O . LEU A 1 218 ? 8.804 -5.255 -8.186 1.00 98.44 218 LEU A O 1
ATOM 1769 N N . ASN A 1 219 ? 9.285 -6.486 -9.998 1.00 97.81 219 ASN A N 1
ATOM 1770 C CA . ASN A 1 219 ? 9.722 -5.360 -10.812 1.00 97.81 219 ASN A CA 1
ATOM 1771 C C . ASN A 1 219 ? 8.527 -4.793 -11.587 1.00 97.81 219 ASN A C 1
ATOM 1773 O O . ASN A 1 219 ? 8.289 -5.155 -12.732 1.00 97.81 219 ASN A O 1
ATOM 1777 N N . SER A 1 220 ? 7.753 -3.895 -10.984 1.00 97.31 220 SER A N 1
ATOM 1778 C CA . SER A 1 220 ? 6.510 -3.393 -11.592 1.00 97.31 220 SER A CA 1
ATOM 1779 C C . SER A 1 220 ? 6.699 -2.287 -12.640 1.00 97.31 220 SER A C 1
ATOM 1781 O O . SER A 1 220 ? 5.727 -1.870 -13.267 1.00 97.31 220 SER A O 1
ATOM 1783 N N . HIS A 1 221 ? 7.913 -1.780 -12.853 1.00 95.00 221 HIS A N 1
ATOM 1784 C CA . HIS A 1 221 ? 8.155 -0.580 -13.657 1.00 95.00 221 HIS A CA 1
ATOM 1785 C C . HIS A 1 221 ? 9.261 -0.778 -14.692 1.00 95.00 221 HIS A C 1
ATOM 1787 O O . HIS A 1 221 ? 10.113 -1.657 -14.582 1.00 95.00 221 HIS A O 1
ATOM 1793 N N . HIS A 1 222 ? 9.258 0.085 -15.707 1.00 92.69 222 HIS A N 1
ATOM 1794 C CA . HIS A 1 222 ? 10.323 0.133 -16.700 1.00 92.69 222 HIS A CA 1
ATOM 1795 C C . HIS A 1 222 ? 11.472 1.030 -16.209 1.00 92.69 222 HIS A C 1
ATOM 1797 O O . HIS A 1 222 ? 11.339 2.261 -16.178 1.00 92.69 222 HIS A O 1
ATOM 1803 N N . GLY A 1 223 ? 12.617 0.433 -15.866 1.00 85.06 223 GLY A N 1
ATOM 1804 C CA . GLY A 1 223 ? 13.833 1.158 -15.490 1.00 85.06 223 GLY A CA 1
ATOM 1805 C C . GLY A 1 223 ? 14.385 1.986 -16.646 1.00 85.06 223 GLY A C 1
ATOM 1806 O O . GLY A 1 223 ? 14.986 1.449 -17.572 1.00 85.06 223 GLY A O 1
ATOM 1807 N N . THR A 1 224 ? 14.155 3.301 -16.606 1.00 81.38 224 THR A N 1
ATOM 1808 C CA . THR A 1 224 ? 14.561 4.228 -17.682 1.00 81.38 224 THR A CA 1
ATOM 1809 C C . THR A 1 224 ? 16.036 4.627 -17.578 1.00 81.38 224 THR A C 1
ATOM 1811 O O . THR A 1 224 ? 16.666 4.909 -18.591 1.00 81.38 224 THR A O 1
ATOM 1814 N N . LEU A 1 225 ? 16.587 4.647 -16.363 1.00 86.06 225 LEU A N 1
ATOM 1815 C CA . LEU A 1 225 ? 17.979 4.989 -16.090 1.00 86.06 225 LEU A CA 1
ATOM 1816 C C . LEU A 1 225 ? 18.508 4.103 -14.959 1.00 86.06 225 LEU A C 1
ATOM 1818 O O . LEU A 1 225 ? 17.842 3.956 -13.934 1.00 86.06 225 LEU A O 1
ATOM 1822 N N . GLY A 1 226 ? 19.709 3.554 -15.148 1.00 89.88 226 GLY A N 1
ATOM 1823 C CA . GLY A 1 226 ? 20.356 2.666 -14.182 1.00 89.88 226 GLY A CA 1
ATOM 1824 C C . GLY A 1 226 ? 19.658 1.312 -14.023 1.00 89.88 226 GLY A C 1
ATOM 1825 O O . GLY A 1 226 ? 18.814 0.916 -14.834 1.00 89.88 226 GLY A O 1
ATOM 1826 N N . THR A 1 227 ? 20.029 0.599 -12.961 1.00 91.75 227 THR A N 1
ATOM 1827 C CA . THR A 1 227 ? 19.458 -0.706 -12.619 1.00 91.75 227 THR A CA 1
ATOM 1828 C C . THR A 1 227 ? 18.179 -0.540 -11.802 1.00 91.75 227 THR A C 1
ATOM 1830 O O . THR A 1 227 ? 18.169 0.125 -10.764 1.00 91.75 227 THR A O 1
ATOM 1833 N N . SER A 1 228 ? 17.108 -1.187 -12.251 1.00 93.00 228 SER A N 1
ATOM 1834 C CA . SER A 1 228 ? 15.811 -1.215 -11.581 1.00 93.00 228 SER A CA 1
ATOM 1835 C C . SER A 1 228 ? 15.959 -1.886 -10.229 1.00 93.00 228 SER A C 1
ATOM 1837 O O . SER A 1 228 ? 16.590 -2.937 -10.102 1.00 93.00 228 SER A O 1
ATOM 1839 N N . ARG A 1 229 ? 15.362 -1.276 -9.210 1.00 94.69 229 ARG A N 1
ATOM 1840 C CA . ARG A 1 229 ? 15.185 -1.914 -7.913 1.00 94.69 229 ARG A CA 1
ATOM 1841 C C . ARG A 1 229 ? 13.782 -2.540 -7.915 1.00 94.69 229 ARG A C 1
ATOM 1843 O O . ARG A 1 229 ? 12.820 -1.771 -7.872 1.00 94.69 229 ARG A O 1
ATOM 1850 N N . PRO A 1 230 ? 13.650 -3.875 -8.041 1.00 96.38 230 PRO A N 1
ATO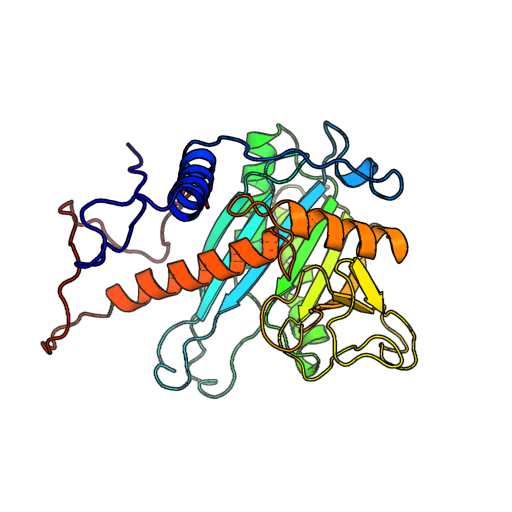M 1851 C CA . PRO A 1 230 ? 12.363 -4.539 -7.820 1.00 96.38 230 PRO A CA 1
ATOM 1852 C C . PRO A 1 230 ? 11.910 -4.232 -6.394 1.00 96.38 230 PRO A C 1
ATOM 1854 O O . PRO A 1 230 ? 12.767 -4.032 -5.548 1.00 96.38 230 PRO A O 1
ATOM 1857 N N . THR A 1 231 ? 10.614 -4.170 -6.122 1.00 97.81 231 THR A N 1
ATOM 1858 C CA . THR A 1 231 ? 10.126 -3.972 -4.749 1.00 97.81 231 THR A CA 1
ATOM 1859 C C . THR A 1 231 ? 9.891 -5.331 -4.105 1.00 97.81 231 THR A C 1
ATOM 1861 O O . THR A 1 231 ? 9.390 -6.234 -4.775 1.00 97.81 231 THR A O 1
ATOM 1864 N N . HIS A 1 232 ? 10.253 -5.475 -2.833 1.00 97.69 232 HIS A N 1
ATOM 1865 C CA . HIS A 1 232 ? 10.065 -6.695 -2.051 1.00 97.69 232 HIS A CA 1
ATOM 1866 C C . HIS A 1 232 ? 8.807 -6.570 -1.191 1.00 97.69 232 HIS A C 1
ATOM 1868 O O . HIS A 1 232 ? 8.631 -5.574 -0.489 1.00 97.69 232 HIS A O 1
ATOM 1874 N N . TYR A 1 233 ? 7.909 -7.542 -1.294 1.00 98.25 233 TYR A N 1
ATOM 1875 C CA . TYR A 1 233 ? 6.624 -7.562 -0.605 1.00 98.25 233 TYR A CA 1
ATOM 1876 C C . TYR A 1 233 ? 6.580 -8.751 0.342 1.00 98.25 233 TYR A C 1
ATOM 1878 O O . TYR A 1 233 ? 6.812 -9.870 -0.103 1.00 98.25 233 TYR A O 1
ATOM 1886 N N . HIS A 1 234 ? 6.228 -8.522 1.606 1.00 97.62 234 HIS A N 1
ATOM 1887 C CA . HIS A 1 234 ? 6.024 -9.583 2.595 1.00 97.62 234 HIS A CA 1
ATOM 1888 C C . HIS A 1 234 ? 4.559 -9.620 3.010 1.00 97.62 234 HIS A C 1
ATOM 1890 O O . HIS A 1 234 ? 4.035 -8.629 3.521 1.00 97.62 234 HIS A O 1
ATOM 1896 N N . VAL A 1 235 ? 3.891 -10.753 2.810 1.00 97.50 235 VAL A N 1
ATOM 1897 C CA . VAL A 1 235 ? 2.516 -10.965 3.268 1.00 97.50 235 VAL A CA 1
ATOM 1898 C C . VAL A 1 235 ? 2.576 -11.483 4.702 1.00 97.50 235 VAL A C 1
ATOM 1900 O O . VAL A 1 235 ? 2.783 -12.671 4.937 1.00 97.50 235 VAL A O 1
ATOM 1903 N N . LEU A 1 236 ? 2.424 -10.577 5.670 1.00 96.44 236 LEU A N 1
ATOM 1904 C CA . LEU A 1 236 ? 2.513 -10.916 7.097 1.00 96.44 236 LEU A CA 1
ATOM 1905 C C . LEU A 1 236 ? 1.207 -11.499 7.641 1.00 96.44 236 LEU A C 1
ATOM 1907 O O . LEU A 1 236 ? 1.207 -12.224 8.632 1.00 96.44 236 LEU A O 1
ATOM 1911 N N . TYR A 1 237 ? 0.080 -11.180 7.003 1.00 97.50 237 TYR A N 1
ATOM 1912 C CA . TYR A 1 237 ? -1.233 -11.653 7.423 1.00 97.50 237 TYR A CA 1
ATOM 1913 C C . TYR A 1 237 ? -2.220 -11.645 6.271 1.00 97.50 237 TYR A C 1
ATOM 1915 O O . TYR A 1 237 ? -2.237 -10.696 5.486 1.00 97.50 237 TYR A O 1
ATOM 1923 N N . ASP A 1 238 ? -3.073 -12.665 6.194 1.00 97.69 238 ASP A N 1
ATOM 1924 C CA . ASP A 1 238 ? -4.067 -12.750 5.134 1.00 97.69 238 ASP A CA 1
ATOM 1925 C C . ASP A 1 238 ? -5.290 -13.610 5.491 1.00 97.69 238 ASP A C 1
ATOM 1927 O O . ASP A 1 238 ? -5.301 -14.829 5.315 1.00 97.69 238 ASP A O 1
ATOM 1931 N N . ASP A 1 239 ? -6.371 -12.961 5.925 1.00 97.81 239 ASP A N 1
ATOM 1932 C CA . ASP A 1 239 ? -7.675 -13.614 6.074 1.00 97.81 239 ASP A CA 1
ATOM 1933 C C . ASP A 1 239 ? -8.326 -13.922 4.718 1.00 97.81 239 ASP A C 1
ATOM 1935 O O . ASP A 1 239 ? -9.171 -14.818 4.632 1.00 97.81 239 ASP A O 1
ATOM 1939 N N . ASN A 1 240 ? -7.971 -13.179 3.660 1.00 95.69 240 ASN A N 1
ATOM 1940 C CA . ASN A 1 240 ? -8.557 -13.353 2.328 1.00 95.69 240 ASN A CA 1
ATOM 1941 C C . ASN A 1 240 ? -8.061 -14.632 1.634 1.00 95.69 240 ASN A C 1
ATOM 1943 O O . ASN A 1 240 ? -8.648 -15.023 0.623 1.00 95.69 240 ASN A O 1
ATOM 1947 N N . LYS A 1 241 ? -7.028 -15.292 2.182 1.00 96.00 241 LYS A N 1
ATOM 1948 C CA . LYS A 1 241 ? -6.427 -16.532 1.662 1.00 96.00 241 LYS A CA 1
ATOM 1949 C C . LYS A 1 241 ? -6.084 -16.421 0.174 1.00 96.00 241 LYS A C 1
ATOM 1951 O O . LYS A 1 241 ? -6.413 -17.302 -0.625 1.00 96.00 241 LYS A O 1
ATOM 1956 N N . LEU A 1 242 ? -5.475 -15.302 -0.194 1.00 96.25 242 LEU A N 1
ATOM 1957 C CA . LEU A 1 242 ? -4.993 -15.011 -1.529 1.00 96.25 242 LEU A CA 1
ATOM 1958 C C . LEU A 1 242 ? -3.978 -16.069 -1.940 1.00 96.25 242 LEU A C 1
ATOM 1960 O O . LEU A 1 242 ? -3.030 -16.375 -1.217 1.00 96.25 242 LEU A O 1
ATOM 1964 N N . ARG A 1 243 ? -4.157 -16.608 -3.144 1.00 96.88 243 ARG A N 1
ATOM 1965 C CA . ARG A 1 243 ? -3.097 -17.403 -3.768 1.00 96.88 243 ARG A CA 1
ATOM 1966 C C . ARG A 1 243 ? -1.916 -16.488 -4.132 1.00 96.88 243 ARG A C 1
ATOM 1968 O O . ARG A 1 243 ? -2.162 -15.315 -4.430 1.00 96.88 243 ARG A O 1
ATOM 1975 N N . PRO A 1 244 ? -0.679 -17.014 -4.201 1.00 96.12 244 PRO A N 1
ATOM 1976 C CA . PRO A 1 244 ? 0.490 -16.295 -4.716 1.00 96.12 244 PRO A CA 1
ATOM 1977 C C . PRO A 1 244 ? 0.192 -15.459 -5.972 1.00 96.12 244 PRO A C 1
ATOM 1979 O O . PRO A 1 244 ? 0.333 -14.237 -5.958 1.00 96.12 244 PRO A O 1
ATOM 1982 N N . ASP A 1 245 ? -0.378 -16.085 -7.003 1.00 96.62 245 ASP A N 1
ATOM 1983 C CA . ASP A 1 245 ? -0.734 -15.417 -8.259 1.00 96.62 245 ASP A CA 1
ATOM 1984 C C . ASP A 1 245 ? -1.726 -14.256 -8.066 1.00 96.62 245 ASP A C 1
ATOM 1986 O O . ASP A 1 245 ? -1.656 -13.244 -8.763 1.00 96.62 245 ASP A O 1
ATOM 1990 N N . GLU A 1 246 ? -2.667 -14.383 -7.123 1.00 97.44 246 GLU A N 1
ATOM 1991 C CA . GLU A 1 246 ? -3.676 -13.354 -6.858 1.00 97.44 246 GLU A CA 1
ATOM 1992 C C . GLU A 1 246 ? -3.044 -12.126 -6.211 1.00 97.44 246 GLU A C 1
ATOM 1994 O O . GLU A 1 246 ? -3.300 -11.012 -6.663 1.00 97.44 246 GLU A O 1
ATOM 1999 N N . VAL A 1 247 ? -2.202 -12.302 -5.187 1.00 98.19 247 VAL A N 1
ATOM 2000 C CA . VAL A 1 247 ? -1.556 -11.171 -4.505 1.00 98.19 247 VAL A CA 1
ATOM 2001 C C . VAL A 1 247 ? -0.495 -10.509 -5.383 1.00 98.19 247 VAL A C 1
ATOM 2003 O O . VAL A 1 247 ? -0.428 -9.278 -5.429 1.00 98.19 247 VAL A O 1
ATOM 2006 N N . GLN A 1 248 ? 0.270 -11.286 -6.153 1.00 98.31 248 GLN A N 1
ATOM 2007 C CA . GLN A 1 248 ? 1.245 -10.767 -7.115 1.00 98.31 248 GLN A CA 1
ATOM 2008 C C . GLN A 1 248 ? 0.555 -9.940 -8.208 1.00 98.31 248 GLN A C 1
ATOM 2010 O O . GLN A 1 248 ? 0.929 -8.789 -8.456 1.00 98.31 248 GLN A O 1
ATOM 2015 N N . MET A 1 249 ? -0.498 -10.490 -8.823 1.00 97.44 249 MET A N 1
ATOM 2016 C CA . MET A 1 249 ? -1.250 -9.810 -9.878 1.00 97.44 249 MET A CA 1
ATOM 2017 C C . MET A 1 249 ? -2.008 -8.593 -9.338 1.00 97.44 249 MET A C 1
ATOM 2019 O O . MET A 1 249 ? -2.026 -7.550 -9.989 1.00 97.44 249 MET A O 1
ATOM 2023 N N . LEU A 1 250 ? -2.586 -8.682 -8.136 1.00 97.88 250 LEU A N 1
ATOM 2024 C CA . LEU A 1 250 ? -3.257 -7.563 -7.472 1.00 97.88 250 LEU A CA 1
ATOM 2025 C C . LEU A 1 250 ? -2.278 -6.415 -7.200 1.00 97.88 250 LEU A C 1
ATOM 2027 O O . LEU A 1 250 ? -2.565 -5.261 -7.525 1.00 97.88 250 LEU A O 1
ATOM 2031 N N . THR A 1 251 ? -1.106 -6.732 -6.647 1.00 98.31 251 THR A N 1
ATOM 2032 C CA . THR A 1 251 ? -0.038 -5.760 -6.374 1.00 98.31 251 THR A CA 1
ATOM 2033 C C . THR A 1 251 ? 0.413 -5.080 -7.665 1.00 98.31 251 THR A C 1
ATOM 2035 O O . THR A 1 251 ? 0.535 -3.853 -7.723 1.00 98.31 251 THR A O 1
ATOM 2038 N N . TYR A 1 252 ? 0.609 -5.859 -8.732 1.00 97.88 252 TYR A N 1
ATOM 2039 C CA . TYR A 1 252 ? 1.019 -5.329 -10.026 1.00 97.88 252 TYR A CA 1
ATOM 2040 C C . TYR A 1 252 ? -0.065 -4.458 -10.672 1.00 97.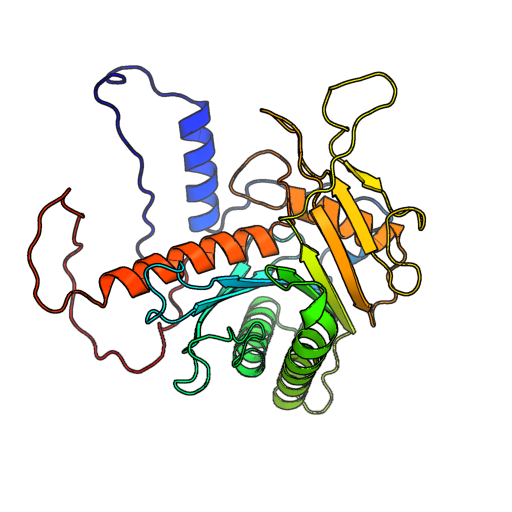88 252 TYR A C 1
ATOM 2042 O O . TYR A 1 252 ? 0.232 -3.355 -11.128 1.00 97.88 252 TYR A O 1
ATOM 2050 N N . ALA A 1 253 ? -1.328 -4.883 -10.632 1.00 97.00 253 ALA A N 1
ATOM 2051 C CA . ALA A 1 253 ? -2.476 -4.116 -11.106 1.00 97.00 253 ALA A CA 1
ATOM 2052 C C . ALA A 1 253 ? -2.578 -2.738 -10.431 1.00 97.00 253 ALA A C 1
ATOM 2054 O O . ALA A 1 253 ? -2.734 -1.721 -11.110 1.00 97.00 253 ALA A O 1
ATOM 2055 N N . LEU A 1 254 ? -2.393 -2.673 -9.109 1.00 97.25 254 LEU A N 1
ATOM 2056 C CA . LEU A 1 254 ? -2.387 -1.411 -8.361 1.00 97.25 254 LEU A CA 1
ATOM 2057 C C . LEU A 1 254 ? -1.208 -0.489 -8.724 1.00 97.25 254 LEU A C 1
ATOM 2059 O O . LEU A 1 254 ? -1.268 0.711 -8.466 1.00 97.25 254 LEU A O 1
ATOM 2063 N N . CYS A 1 255 ? -0.137 -0.992 -9.343 1.00 97.06 255 CYS A N 1
ATOM 2064 C CA . CYS A 1 255 ? 0.949 -0.146 -9.856 1.00 97.06 255 CYS A CA 1
ATOM 2065 C C . CYS A 1 255 ? 0.542 0.643 -11.116 1.00 97.06 255 CYS A C 1
ATOM 2067 O O . CYS A 1 255 ? 1.181 1.646 -11.442 1.00 97.06 255 CYS A O 1
ATOM 2069 N N . TYR A 1 256 ? -0.533 0.239 -11.804 1.00 95.50 256 TYR A N 1
ATOM 2070 C CA . TYR A 1 256 ? -1.085 0.937 -12.971 1.00 95.50 256 TYR A CA 1
ATOM 2071 C C . TYR A 1 256 ? -2.154 1.975 -12.620 1.00 95.50 256 TYR A C 1
ATOM 2073 O O . TYR A 1 256 ? -2.539 2.758 -13.486 1.00 95.50 256 TYR A O 1
ATOM 2081 N N . THR A 1 257 ? -2.630 2.022 -11.373 1.00 94.38 257 THR A N 1
ATOM 2082 C CA . THR A 1 257 ? -3.718 2.930 -10.973 1.00 94.38 257 THR A CA 1
ATOM 2083 C C . THR A 1 257 ? -3.229 4.290 -10.463 1.00 94.38 257 THR A C 1
ATOM 2085 O O . THR A 1 257 ? -4.024 5.141 -10.067 1.00 94.38 257 THR A O 1
ATOM 2088 N N . TYR A 1 258 ? -1.918 4.550 -10.501 1.00 94.25 258 TYR A N 1
ATOM 2089 C CA . TYR A 1 258 ? -1.362 5.843 -10.110 1.00 94.25 258 TYR A CA 1
ATOM 2090 C C . TYR A 1 258 ? -1.686 6.919 -11.155 1.00 94.25 258 TYR A C 1
ATOM 2092 O O . TYR A 1 258 ? -1.037 7.045 -12.194 1.00 94.25 258 TYR A O 1
ATOM 2100 N N . ALA A 1 259 ? -2.673 7.757 -10.848 1.00 91.06 259 ALA A N 1
ATOM 2101 C CA . ALA A 1 259 ? -3.317 8.628 -11.825 1.00 91.06 259 ALA A CA 1
ATOM 2102 C C . ALA A 1 259 ? -2.450 9.799 -12.329 1.00 91.06 259 ALA A C 1
ATOM 2104 O O . ALA A 1 259 ? -2.857 10.517 -13.239 1.00 91.06 259 ALA A O 1
ATOM 2105 N N . ARG A 1 260 ? -1.251 10.020 -11.775 1.00 89.69 260 ARG A N 1
ATOM 2106 C CA . ARG A 1 260 ? -0.381 11.155 -12.143 1.00 89.69 260 ARG A CA 1
ATOM 2107 C C . ARG A 1 260 ? 0.598 10.853 -13.284 1.00 89.69 260 ARG A C 1
ATOM 2109 O O . ARG A 1 260 ? 1.387 11.736 -13.626 1.00 89.69 260 ARG A O 1
ATOM 2116 N N . CYS A 1 261 ? 0.591 9.644 -13.846 1.00 88.38 261 CYS A N 1
ATOM 2117 C CA . CYS A 1 261 ? 1.350 9.309 -15.053 1.00 88.38 261 CYS A CA 1
ATOM 2118 C C . CYS A 1 261 ? 0.690 8.183 -15.857 1.00 88.38 261 CYS A C 1
ATOM 2120 O O . CYS A 1 261 ? -0.093 7.406 -15.330 1.00 88.38 261 CYS A O 1
ATOM 2122 N N . THR A 1 262 ? 1.064 8.053 -17.128 1.00 89.62 262 THR A N 1
ATOM 2123 C CA . THR A 1 262 ? 0.575 7.013 -18.053 1.00 89.62 262 THR A CA 1
ATOM 2124 C C . THR A 1 262 ? 1.482 5.776 -18.088 1.00 89.62 262 THR A C 1
ATOM 2126 O O . THR A 1 262 ? 1.681 5.152 -19.130 1.00 89.62 262 THR A O 1
ATOM 2129 N N . ARG A 1 263 ? 2.108 5.444 -16.955 1.00 90.88 263 ARG A N 1
ATOM 2130 C CA . ARG A 1 263 ? 3.065 4.340 -16.807 1.00 90.88 263 ARG A CA 1
ATOM 2131 C C . ARG A 1 263 ? 2.844 3.639 -15.475 1.00 90.88 263 ARG A C 1
ATOM 2133 O O . ARG A 1 263 ? 2.471 4.291 -14.505 1.00 90.88 263 ARG A O 1
ATOM 2140 N N . SER A 1 264 ? 3.157 2.346 -15.429 1.00 94.00 264 SER A N 1
ATOM 2141 C CA . SER A 1 264 ? 3.255 1.630 -14.159 1.00 94.00 264 SER A CA 1
ATOM 2142 C C . SER A 1 264 ? 4.381 2.205 -13.301 1.00 94.00 264 SER A C 1
ATOM 2144 O O . SER A 1 264 ? 5.474 2.500 -13.801 1.00 94.00 264 SER A O 1
ATOM 2146 N N . VAL A 1 265 ? 4.105 2.365 -12.011 1.00 95.12 265 VAL A N 1
ATOM 2147 C CA . VAL A 1 265 ? 5.065 2.827 -11.003 1.00 95.12 265 VAL A CA 1
ATOM 2148 C C . VAL A 1 265 ? 5.708 1.658 -10.253 1.00 95.12 265 VAL A C 1
ATOM 2150 O O . VAL A 1 265 ? 5.250 0.525 -10.323 1.00 95.12 265 VAL A O 1
ATOM 2153 N N . SER A 1 266 ? 6.805 1.924 -9.540 1.00 96.50 266 SER A N 1
ATOM 2154 C CA . SER A 1 266 ? 7.624 0.900 -8.867 1.00 96.50 266 SER A CA 1
ATOM 2155 C C . SER A 1 266 ? 6.982 0.266 -7.624 1.00 96.50 266 SER A C 1
ATOM 2157 O O . SER A 1 266 ? 7.503 -0.714 -7.103 1.00 96.50 266 SER A O 1
ATOM 2159 N N . ILE A 1 267 ? 5.897 0.850 -7.120 1.00 97.88 267 ILE A N 1
ATOM 2160 C CA . ILE A 1 267 ? 5.147 0.426 -5.932 1.00 97.88 267 ILE A CA 1
ATOM 2161 C C . ILE A 1 267 ? 3.656 0.704 -6.171 1.00 97.88 267 ILE A C 1
ATOM 2163 O O . ILE A 1 267 ? 3.358 1.609 -6.957 1.00 97.88 267 ILE A O 1
ATOM 2167 N N . PRO A 1 268 ? 2.722 0.010 -5.499 1.00 98.12 268 PRO A N 1
ATOM 2168 C CA . PRO A 1 268 ? 1.292 0.230 -5.670 1.00 98.12 268 PRO A CA 1
ATOM 2169 C C . PRO A 1 268 ? 0.900 1.695 -5.470 1.00 98.12 268 PRO A C 1
ATOM 2171 O O . PRO A 1 268 ? 1.430 2.381 -4.591 1.00 98.12 268 PRO A O 1
ATOM 2174 N N . ALA A 1 269 ? -0.079 2.168 -6.245 1.00 97.06 269 ALA A N 1
ATOM 2175 C CA . ALA A 1 269 ? -0.645 3.506 -6.109 1.00 97.06 269 ALA A CA 1
ATOM 2176 C C . ALA A 1 269 ? -0.980 3.919 -4.659 1.00 97.06 269 ALA A C 1
ATOM 2178 O O . ALA A 1 269 ? -0.577 5.026 -4.298 1.00 97.06 269 ALA A O 1
ATOM 2179 N N . PRO A 1 270 ? -1.625 3.090 -3.799 1.00 97.88 270 PRO A N 1
ATOM 2180 C CA . PRO A 1 270 ? -1.884 3.481 -2.409 1.00 97.88 270 PRO A CA 1
ATOM 2181 C C . PRO A 1 270 ? -0.602 3.855 -1.654 1.00 97.88 270 PRO A C 1
ATOM 2183 O O . PRO A 1 270 ? -0.550 4.903 -1.014 1.00 97.88 270 PRO A O 1
ATOM 2186 N N . VAL A 1 271 ? 0.466 3.064 -1.791 1.00 98.19 271 VAL A N 1
ATOM 2187 C CA . VAL A 1 271 ? 1.765 3.358 -1.162 1.00 98.19 271 VAL A CA 1
ATOM 2188 C C . VAL A 1 271 ? 2.361 4.636 -1.737 1.00 98.19 271 VAL A C 1
ATOM 2190 O O . VAL A 1 271 ? 2.816 5.511 -1.007 1.00 98.19 271 VAL A O 1
ATOM 2193 N N . LYS A 1 272 ? 2.293 4.805 -3.064 1.00 96.81 272 LYS A N 1
ATOM 2194 C CA . LYS A 1 272 ? 2.822 6.004 -3.716 1.00 96.81 272 LYS A CA 1
ATOM 2195 C C . LYS A 1 272 ? 2.111 7.279 -3.267 1.00 96.81 272 LYS A C 1
ATOM 2197 O O . LYS A 1 272 ? 2.736 8.337 -3.193 1.00 96.81 272 LYS A O 1
ATOM 2202 N N . TYR A 1 273 ? 0.814 7.195 -2.996 1.00 96.94 273 TYR A N 1
ATOM 2203 C CA . TYR A 1 273 ? 0.042 8.305 -2.460 1.00 96.94 273 TYR A CA 1
ATOM 2204 C C . TYR A 1 273 ? 0.358 8.571 -0.987 1.00 96.94 273 TYR A C 1
ATOM 2206 O O . TYR A 1 273 ? 0.474 9.744 -0.636 1.00 96.94 273 TYR A O 1
ATOM 2214 N N . ALA A 1 274 ? 0.572 7.537 -0.168 1.00 96.88 274 ALA A N 1
ATOM 2215 C CA . ALA A 1 274 ? 1.044 7.690 1.209 1.00 96.88 274 ALA A CA 1
ATOM 2216 C C . ALA A 1 274 ? 2.403 8.416 1.264 1.00 96.88 274 ALA A C 1
ATOM 2218 O O . ALA A 1 274 ? 2.495 9.443 1.929 1.00 96.88 274 ALA A O 1
ATOM 2219 N N . ASP A 1 275 ? 3.387 8.013 0.449 1.00 95.06 275 ASP A N 1
ATOM 2220 C CA . ASP A 1 275 ? 4.690 8.697 0.319 1.00 95.06 275 ASP A CA 1
ATOM 2221 C C . ASP A 1 275 ? 4.544 10.197 0.014 1.00 95.06 275 ASP A C 1
ATOM 2223 O O . ASP A 1 275 ? 5.176 11.067 0.616 1.00 95.06 275 ASP A O 1
ATOM 2227 N N . LEU A 1 276 ? 3.727 10.517 -0.996 1.00 94.06 276 LEU A N 1
ATOM 2228 C CA . LEU A 1 276 ? 3.508 11.895 -1.438 1.00 94.06 276 LEU A CA 1
ATOM 2229 C C . LEU A 1 276 ? 2.816 12.723 -0.362 1.00 94.06 276 LEU A C 1
ATOM 2231 O O . LEU A 1 276 ? 3.054 13.928 -0.255 1.00 94.06 276 LEU A O 1
ATOM 2235 N N . LEU A 1 277 ? 1.931 12.082 0.389 1.00 93.94 277 LEU A N 1
ATOM 2236 C CA . LEU A 1 277 ? 1.193 12.691 1.469 1.00 93.94 277 LEU A CA 1
ATOM 2237 C C . LEU A 1 277 ? 2.084 12.924 2.692 1.00 93.94 277 LEU A C 1
ATOM 2239 O O . LEU A 1 277 ? 2.020 14.016 3.249 1.00 93.94 277 LEU A O 1
ATOM 2243 N N . ALA A 1 278 ? 2.949 11.972 3.048 1.00 92.19 278 ALA A N 1
ATOM 2244 C CA . ALA A 1 278 ? 3.938 12.112 4.113 1.00 92.19 278 ALA A CA 1
ATOM 2245 C C . ALA A 1 278 ? 4.919 13.243 3.795 1.00 92.19 278 ALA A C 1
ATOM 2247 O O . ALA A 1 278 ? 5.079 14.166 4.592 1.00 92.19 278 ALA A O 1
ATOM 2248 N N . LEU A 1 279 ? 5.472 13.256 2.576 1.00 90.75 279 LEU A N 1
ATOM 2249 C CA . LEU A 1 279 ? 6.324 14.346 2.095 1.00 90.75 279 LEU A CA 1
ATOM 2250 C C . LEU A 1 279 ? 5.597 15.696 2.166 1.00 90.75 279 LEU A C 1
ATOM 2252 O O . LEU A 1 279 ? 6.160 16.704 2.588 1.00 90.75 279 LEU A O 1
ATOM 2256 N N . ARG A 1 280 ? 4.314 15.737 1.793 1.00 89.31 280 ARG A N 1
ATOM 2257 C CA . ARG A 1 280 ? 3.523 16.963 1.911 1.00 89.31 280 ARG A CA 1
ATOM 2258 C C . ARG A 1 280 ? 3.301 17.370 3.368 1.00 89.31 280 ARG A C 1
ATOM 2260 O O . ARG A 1 280 ? 3.381 18.556 3.665 1.00 89.31 280 ARG A O 1
ATOM 2267 N N . GLY A 1 281 ? 3.056 16.410 4.255 1.00 88.12 281 GLY A N 1
ATOM 2268 C CA . GLY A 1 281 ? 2.973 16.628 5.695 1.00 88.12 281 GLY A CA 1
ATOM 2269 C C . GLY A 1 281 ? 4.256 17.244 6.242 1.00 88.12 281 GLY A C 1
ATOM 2270 O O . GLY A 1 281 ? 4.175 18.253 6.928 1.00 88.12 281 GLY A O 1
ATOM 2271 N N . THR A 1 282 ? 5.434 16.743 5.847 1.00 85.06 282 THR A N 1
ATOM 2272 C CA . THR A 1 282 ? 6.718 17.299 6.315 1.00 85.06 282 THR A CA 1
ATOM 2273 C C . THR A 1 282 ? 6.899 18.775 5.960 1.00 85.06 282 THR A C 1
ATOM 2275 O O . THR A 1 282 ? 7.414 19.527 6.779 1.00 85.06 282 THR A O 1
ATOM 2278 N N . TYR A 1 283 ? 6.408 19.228 4.799 1.00 83.56 283 TYR A N 1
ATOM 2279 C CA . TYR A 1 283 ? 6.448 20.652 4.441 1.00 83.56 283 TYR A CA 1
ATOM 2280 C C . TYR A 1 283 ? 5.554 21.514 5.336 1.00 83.56 283 TYR A C 1
ATOM 2282 O O . TYR A 1 283 ? 5.914 22.643 5.647 1.00 83.56 283 TYR A O 1
ATOM 2290 N N . TYR A 1 284 ? 4.395 20.999 5.758 1.00 81.31 284 TYR A N 1
ATOM 2291 C CA . TYR A 1 284 ? 3.517 21.737 6.668 1.00 81.31 284 TYR A CA 1
ATOM 2292 C C . TYR A 1 284 ? 4.101 21.854 8.075 1.00 81.31 284 TYR A C 1
ATOM 2294 O O . TYR A 1 284 ? 3.860 22.858 8.727 1.00 81.31 284 TYR A O 1
ATOM 2302 N N . ILE A 1 285 ? 4.884 20.865 8.510 1.00 75.12 285 ILE A N 1
ATOM 2303 C CA . ILE A 1 285 ? 5.578 20.883 9.806 1.00 75.12 285 ILE A CA 1
ATOM 2304 C C . ILE A 1 285 ? 6.806 21.792 9.759 1.00 75.12 285 ILE A C 1
ATOM 2306 O O . ILE A 1 285 ? 7.028 22.578 10.668 1.00 75.12 285 ILE A O 1
ATOM 2310 N N . GLY A 1 286 ? 7.594 21.727 8.683 1.00 64.50 286 GLY A N 1
ATOM 2311 C CA . GLY A 1 286 ? 8.780 22.574 8.536 1.00 64.50 286 GLY A CA 1
ATOM 2312 C C . GLY A 1 286 ? 8.464 24.073 8.518 1.00 64.50 286 GLY A C 1
ATOM 2313 O O . GLY A 1 286 ? 9.297 24.862 8.937 1.00 64.50 286 GLY A O 1
ATOM 2314 N N . ASN A 1 287 ? 7.258 24.457 8.090 1.00 56.22 287 ASN A N 1
ATOM 2315 C CA . ASN A 1 287 ? 6.804 25.850 8.080 1.00 56.22 287 ASN A CA 1
ATOM 2316 C C . ASN A 1 287 ? 6.202 26.324 9.419 1.00 56.22 287 ASN A C 1
ATOM 2318 O O . ASN A 1 287 ? 5.868 27.498 9.532 1.00 56.22 287 ASN A O 1
ATOM 2322 N N . THR A 1 288 ? 5.992 25.443 10.405 1.00 50.53 288 THR A N 1
ATOM 2323 C CA . THR A 1 288 ? 5.450 25.837 11.722 1.00 50.53 288 THR A CA 1
ATOM 2324 C C . THR A 1 288 ? 6.528 26.184 12.750 1.00 50.53 288 THR A C 1
ATOM 2326 O O . THR A 1 288 ? 6.189 26.734 13.791 1.00 50.53 288 THR A O 1
ATOM 2329 N N . ASP A 1 289 ? 7.803 25.911 12.451 1.00 42.12 289 ASP A N 1
ATOM 2330 C CA . ASP A 1 289 ? 8.951 26.168 13.338 1.00 42.12 289 ASP A CA 1
ATOM 2331 C C . ASP A 1 289 ? 9.646 27.525 13.073 1.00 42.12 289 ASP A C 1
ATOM 2333 O O . ASP A 1 289 ? 10.739 27.761 13.589 1.00 42.12 289 ASP A O 1
ATOM 2337 N N . ASP A 1 290 ? 9.027 28.449 12.325 1.00 39.47 290 ASP A N 1
ATOM 2338 C CA . ASP A 1 290 ? 9.513 29.835 12.206 1.00 39.47 290 ASP A CA 1
ATOM 2339 C C . ASP A 1 290 ? 9.160 30.643 13.471 1.00 39.47 290 ASP A C 1
ATOM 2341 O O . ASP A 1 290 ? 8.371 31.586 13.463 1.00 39.47 290 ASP A O 1
ATOM 2345 N N . SER A 1 291 ? 9.770 30.258 14.593 1.00 36.50 291 SER A N 1
ATOM 2346 C CA . SER A 1 291 ? 10.102 31.195 15.660 1.00 36.50 291 SER A CA 1
ATOM 2347 C C . SER A 1 291 ? 11.392 31.918 15.269 1.00 36.50 291 SER A C 1
ATOM 2349 O O . SER A 1 291 ? 12.468 31.325 15.322 1.00 36.50 291 SER A O 1
ATOM 2351 N N . ASP A 1 292 ? 11.258 33.177 14.853 1.00 37.53 292 ASP A N 1
ATOM 2352 C CA . ASP A 1 292 ? 12.272 34.237 14.843 1.00 37.53 292 ASP A CA 1
ATOM 2353 C C . ASP A 1 292 ? 13.739 33.792 14.712 1.00 37.53 292 ASP A C 1
ATOM 2355 O O . ASP A 1 292 ? 14.515 33.848 15.668 1.00 37.53 292 ASP A O 1
ATOM 2359 N N . THR A 1 293 ? 14.187 33.427 13.510 1.00 29.66 293 THR A N 1
ATOM 2360 C CA . THR A 1 293 ? 15.577 33.707 13.119 1.00 29.66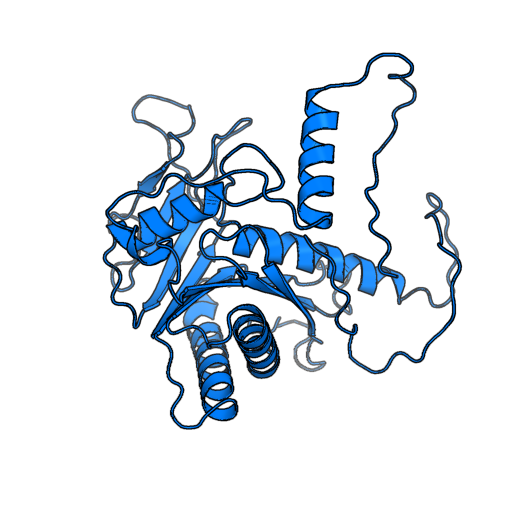 293 THR A CA 1
ATOM 2361 C C . THR A 1 293 ? 15.680 33.903 11.609 1.00 29.66 293 THR A C 1
ATOM 2363 O O . THR A 1 293 ? 15.662 32.954 10.829 1.00 29.66 293 THR A O 1
ATOM 2366 N N . GLU A 1 294 ? 15.816 35.162 11.190 1.00 35.97 294 GLU A N 1
ATOM 2367 C CA . GLU A 1 294 ? 16.155 35.529 9.817 1.00 35.97 294 GLU A CA 1
ATOM 2368 C C . GLU A 1 294 ? 17.459 34.850 9.366 1.00 35.97 294 GLU A C 1
ATOM 2370 O O . GLU A 1 294 ? 18.531 35.092 9.923 1.00 35.97 294 GLU A O 1
ATOM 2375 N N . SER A 1 295 ? 17.403 34.072 8.283 1.00 28.38 295 SER A N 1
ATOM 2376 C CA . SER A 1 295 ? 18.484 34.052 7.292 1.00 28.38 295 SER A CA 1
ATOM 2377 C C . SER A 1 295 ? 17.974 33.615 5.915 1.00 28.38 295 SER A C 1
ATOM 2379 O O . SER A 1 295 ? 17.198 32.680 5.748 1.00 28.38 295 SER A O 1
ATOM 2381 N N . ILE A 1 296 ? 18.388 34.390 4.918 1.00 33.38 296 ILE A N 1
ATOM 2382 C CA . ILE A 1 296 ? 17.845 34.482 3.564 1.00 33.38 296 ILE A CA 1
ATOM 2383 C C . ILE A 1 296 ? 18.286 33.299 2.689 1.00 33.38 296 ILE A C 1
ATOM 2385 O O . ILE A 1 296 ? 19.484 33.127 2.471 1.00 33.38 296 ILE A O 1
ATOM 2389 N N . ALA A 1 297 ? 17.332 32.594 2.062 1.00 27.52 297 ALA A N 1
ATOM 2390 C CA . ALA A 1 297 ? 17.469 32.093 0.685 1.00 27.52 297 ALA A CA 1
ATOM 2391 C C . ALA A 1 297 ? 16.114 31.696 0.048 1.00 27.52 297 ALA A C 1
ATOM 2393 O O . ALA A 1 297 ? 15.507 30.690 0.397 1.00 27.52 297 ALA A O 1
ATOM 2394 N N . SER A 1 298 ? 15.729 32.464 -0.981 1.00 28.19 298 SER A N 1
ATOM 2395 C CA . SER A 1 298 ? 14.596 32.310 -1.920 1.00 28.19 298 SER A CA 1
ATOM 2396 C C . SER A 1 298 ? 13.173 32.361 -1.340 1.00 28.19 298 SER A C 1
ATOM 2398 O O . SER A 1 298 ? 12.681 31.406 -0.752 1.00 28.19 298 SER A O 1
ATOM 2400 N N . GLU A 1 299 ? 12.505 33.490 -1.599 1.00 26.66 299 GLU A N 1
ATOM 2401 C CA . GLU A 1 299 ? 11.137 33.821 -1.180 1.00 26.66 299 GLU A CA 1
ATOM 2402 C C . GLU A 1 299 ? 10.094 32.742 -1.541 1.00 26.66 299 GLU A C 1
ATOM 2404 O O . GLU A 1 299 ? 9.921 32.412 -2.723 1.00 26.66 299 GLU A O 1
ATOM 2409 N N . PRO A 1 300 ? 9.326 32.240 -0.558 1.00 31.55 300 PRO A N 1
ATOM 2410 C CA . PRO A 1 300 ? 8.083 31.525 -0.798 1.00 31.55 300 PRO A CA 1
ATOM 2411 C C . PRO A 1 300 ? 6.910 32.499 -0.996 1.00 31.55 300 PRO A C 1
ATOM 2413 O O . PRO A 1 300 ? 6.789 33.526 -0.334 1.00 31.55 300 PRO A O 1
ATOM 2416 N N . PHE A 1 301 ? 5.991 32.136 -1.891 1.00 30.36 301 PHE A N 1
ATOM 2417 C CA . PHE A 1 301 ? 4.704 32.811 -2.059 1.00 30.36 301 PHE A CA 1
ATOM 2418 C C . PHE A 1 301 ? 3.790 32.516 -0.858 1.00 30.36 301 PHE A C 1
ATOM 2420 O O . PHE A 1 301 ? 3.387 31.367 -0.661 1.00 30.36 301 PHE A O 1
ATOM 2427 N N . VAL A 1 302 ? 3.443 33.552 -0.089 1.00 29.67 302 VAL A N 1
ATOM 2428 C CA . VAL A 1 302 ? 2.492 33.499 1.034 1.00 29.67 302 VAL A CA 1
ATOM 2429 C C . VAL A 1 302 ? 1.082 33.837 0.522 1.00 29.67 302 VAL A C 1
ATOM 2431 O O . VAL A 1 302 ? 0.867 34.952 0.043 1.00 29.67 302 VAL A O 1
ATOM 2434 N N . PRO A 1 303 ? 0.091 32.930 0.601 1.00 28.30 303 PRO A N 1
ATOM 2435 C CA . PRO A 1 303 ? -1.303 33.304 0.420 1.00 28.30 303 PRO A CA 1
ATOM 2436 C C . PRO A 1 303 ? -1.834 33.937 1.713 1.00 28.30 303 PRO A C 1
ATOM 2438 O O . PRO A 1 303 ? -1.752 33.347 2.786 1.00 28.30 303 PRO A O 1
ATOM 2441 N N . VAL A 1 304 ? -2.389 35.142 1.596 1.00 27.80 304 VAL A N 1
ATOM 2442 C CA . VAL A 1 304 ? -3.023 35.889 2.692 1.00 27.80 304 VAL A CA 1
ATOM 2443 C C . VAL A 1 304 ? -4.356 35.229 3.072 1.00 27.80 304 VAL A C 1
ATOM 2445 O O . VAL A 1 304 ? -5.220 35.069 2.207 1.00 27.80 304 VAL A O 1
ATOM 2448 N N . GLY A 1 305 ? -4.547 34.884 4.353 1.00 27.80 305 GLY A N 1
ATOM 2449 C CA . GLY A 1 305 ? -5.856 34.490 4.889 1.00 27.80 305 GLY A CA 1
ATOM 2450 C C . GLY A 1 305 ? -5.852 33.850 6.286 1.00 27.80 305 GLY A C 1
ATOM 2451 O O . GLY A 1 305 ? -5.608 32.656 6.394 1.00 27.80 305 GLY A O 1
ATOM 2452 N N . GLU A 1 306 ? -6.191 34.676 7.284 1.00 26.59 306 GLU A N 1
ATOM 2453 C CA . GLU A 1 306 ? -6.775 34.434 8.627 1.00 26.59 306 GLU A CA 1
ATOM 2454 C C . GLU A 1 306 ? -6.246 33.300 9.534 1.00 26.59 306 GLU A C 1
ATOM 2456 O O . GLU A 1 306 ? -6.465 32.111 9.301 1.00 26.59 306 GLU A O 1
ATOM 2461 N N . GLU A 1 307 ? -5.669 33.726 10.668 1.00 28.62 307 GLU A N 1
ATOM 2462 C CA . GLU A 1 307 ? -5.384 32.936 11.872 1.00 28.62 307 GLU A CA 1
ATOM 2463 C C . GLU A 1 307 ? -6.616 32.159 12.365 1.00 28.62 307 GLU A C 1
ATOM 2465 O O . GLU A 1 307 ? -7.696 32.725 12.559 1.00 28.62 307 GLU A O 1
ATOM 2470 N N . ARG A 1 308 ? -6.439 30.860 12.636 1.00 29.83 308 ARG A N 1
ATOM 2471 C CA . ARG A 1 308 ? -7.319 30.083 13.521 1.00 29.83 308 ARG A CA 1
ATOM 2472 C C . ARG A 1 308 ? -6.499 29.133 14.381 1.00 29.83 308 ARG A C 1
ATOM 2474 O O . ARG A 1 308 ? -5.597 28.467 13.878 1.00 29.83 308 ARG A O 1
ATOM 2481 N N . ASP A 1 309 ? -6.877 29.082 15.655 1.00 27.72 309 ASP A N 1
ATOM 2482 C CA . ASP A 1 309 ? -6.280 28.301 16.738 1.00 27.72 309 ASP A CA 1
ATOM 2483 C C . ASP A 1 309 ? -5.897 26.866 16.348 1.00 27.72 309 ASP A C 1
ATOM 2485 O O . ASP A 1 309 ? -6.717 26.066 15.884 1.00 27.72 309 ASP A O 1
ATOM 2489 N N . ILE A 1 310 ? -4.627 26.539 16.589 1.00 33.75 310 ILE A N 1
ATOM 2490 C CA . ILE A 1 310 ? -3.992 25.257 16.289 1.00 33.75 310 ILE A CA 1
ATOM 2491 C C . ILE A 1 310 ? -4.026 24.406 17.559 1.00 33.75 310 ILE A C 1
ATOM 2493 O O . ILE A 1 310 ? -3.150 24.502 18.410 1.00 33.75 310 ILE A O 1
ATOM 2497 N N . ASN A 1 311 ? -5.034 23.542 17.677 1.00 30.31 311 ASN A N 1
ATOM 2498 C CA . ASN A 1 311 ? -5.010 22.426 18.621 1.00 30.31 311 ASN A CA 1
ATOM 2499 C C . ASN A 1 311 ? -4.950 21.103 17.843 1.00 30.31 311 ASN A C 1
ATOM 2501 O O . ASN A 1 311 ? -5.912 20.733 17.175 1.00 30.31 311 ASN A O 1
ATOM 2505 N N . ASN A 1 312 ? -3.798 20.423 17.935 1.00 37.25 312 ASN A N 1
ATOM 2506 C CA . ASN A 1 312 ? -3.513 18.983 17.764 1.00 37.25 312 ASN A CA 1
ATOM 2507 C C . ASN A 1 312 ? -4.165 18.175 16.626 1.00 37.25 312 ASN A C 1
ATOM 2509 O O . ASN A 1 312 ? -4.137 16.946 16.633 1.00 37.25 312 ASN A O 1
ATOM 2513 N N . THR A 1 313 ? -4.729 18.803 15.606 1.00 35.84 313 THR A N 1
ATOM 2514 C CA . THR A 1 313 ? -5.238 18.102 14.429 1.00 35.84 313 THR A CA 1
ATOM 2515 C C . THR A 1 313 ? -5.038 19.009 13.229 1.00 35.84 313 THR A C 1
ATOM 2517 O O . THR A 1 313 ? -5.681 20.055 13.125 1.00 35.84 313 THR A O 1
ATOM 2520 N N . ILE A 1 314 ? -4.173 18.613 12.287 1.00 40.72 314 ILE A N 1
ATOM 2521 C CA . ILE A 1 314 ? -4.213 19.193 10.941 1.00 40.72 314 ILE A CA 1
ATOM 2522 C C . ILE A 1 314 ? -5.542 18.727 10.346 1.00 40.72 314 ILE A C 1
ATOM 2524 O O . ILE A 1 314 ? -5.665 17.642 9.784 1.00 40.72 314 ILE A O 1
ATOM 2528 N N . THR A 1 315 ? -6.574 19.531 10.589 1.00 31.72 315 THR A N 1
ATOM 2529 C CA . THR A 1 315 ? -7.966 19.228 10.281 1.00 31.72 315 THR A CA 1
ATOM 2530 C C . THR A 1 315 ? -8.072 18.855 8.809 1.00 31.72 315 THR A C 1
ATOM 2532 O O . THR A 1 315 ? -7.629 19.617 7.952 1.00 31.72 315 THR A O 1
ATOM 2535 N N . SER A 1 316 ? -8.652 17.676 8.549 1.00 35.19 316 SER A N 1
ATOM 2536 C CA . SER A 1 316 ? -9.084 17.109 7.265 1.00 35.19 316 SER A CA 1
ATOM 2537 C C . SER A 1 316 ? -9.332 18.155 6.162 1.00 35.19 316 SER A C 1
ATOM 2539 O O . SER A 1 316 ? -10.467 18.505 5.830 1.00 35.19 316 SER A O 1
ATOM 2541 N N . GLN A 1 317 ? -8.269 18.628 5.515 1.00 28.69 317 GLN A N 1
ATOM 2542 C CA . GLN A 1 317 ? -8.387 19.302 4.233 1.00 28.69 317 GLN A CA 1
ATOM 2543 C C . GLN A 1 317 ? -8.426 18.211 3.169 1.00 28.69 317 GLN A C 1
ATOM 2545 O O . GLN A 1 317 ? -7.462 17.453 3.019 1.00 28.69 317 GLN A O 1
ATOM 2550 N N . ARG A 1 318 ? -9.531 18.135 2.414 1.00 32.34 318 ARG A N 1
ATOM 2551 C CA . ARG A 1 318 ? -9.654 17.372 1.159 1.00 32.34 318 ARG A CA 1
ATOM 2552 C C . ARG A 1 318 ? -8.607 17.869 0.150 1.00 32.34 318 ARG A C 1
ATOM 2554 O O . ARG A 1 318 ? -8.891 18.636 -0.760 1.00 32.34 318 ARG A O 1
ATOM 2561 N N . ILE A 1 319 ? -7.364 17.444 0.322 1.00 37.88 319 ILE A N 1
ATOM 2562 C CA . ILE A 1 319 ? -6.326 17.524 -0.702 1.00 37.88 319 ILE A CA 1
ATOM 2563 C C . ILE A 1 319 ? -6.480 16.257 -1.529 1.00 37.88 319 ILE A C 1
ATOM 2565 O O . ILE A 1 319 ? -5.970 15.204 -1.164 1.00 37.88 319 ILE A O 1
ATOM 2569 N N . VAL A 1 320 ? -7.243 16.349 -2.607 1.00 36.59 320 VAL A N 1
ATOM 2570 C CA . VAL A 1 320 ? -7.285 15.276 -3.598 1.00 36.59 320 VAL A CA 1
ATOM 2571 C C . VAL A 1 320 ? -5.868 15.141 -4.180 1.00 36.59 320 VAL A C 1
ATOM 2573 O O . VAL A 1 320 ? -5.291 16.145 -4.621 1.00 36.59 320 VAL A O 1
ATOM 2576 N N . LEU A 1 321 ? -5.270 13.951 -4.054 1.00 40.28 321 LEU A N 1
ATOM 2577 C CA . LEU A 1 321 ? -3.903 13.641 -4.502 1.00 40.28 321 LEU A CA 1
ATOM 2578 C C . LEU A 1 321 ? -3.832 13.283 -5.989 1.00 40.28 321 LEU A C 1
ATOM 2580 O O . LEU A 1 321 ? -4.798 12.695 -6.517 1.00 40.28 321 LEU A O 1
#

Nearest PDB structures (foldseek):
  4kre-assembly1_A  TM=9.441E-01  e=1.846E-28  Homo sapiens
  4krf-assembly1_A  TM=9.052E-01  e=4.609E-29  Homo sapiens
  5t7b-assembly1_A  TM=9.462E-01  e=2.328E-27  Homo sapiens
  7ygn-assembly1_A  TM=9.010E-01  e=1.694E-19  Mus musculus
  9ij0-assembly1_A  TM=8.899E-01  e=8.721E-20  Mus musculus

Radius of gyration: 20.72 Å; Cα contacts (8 Å, |Δi|>4): 526; chains: 1; bounding box: 47×56×54 Å

InterPro domains:
  IPR003165 Piwi domain [PF02171] (19-284)
  IPR003165 Piwi domain [PS50822] (1-278)
  IPR003165 Piwi domain [SM00950] (1-286)
  IPR012337 Ribonuclease H-like superfamily [SSF53098] (15-286)
  IPR036397 Ribonuclease H superfamily [G3DSA:3.30.420.10] (53-315)

Mean predicted aligned error: 9.02 Å